Protein AF-A0A820DBJ6-F1 (afdb_monomer_lite)

Organism: NCBI:txid392033

Structure (mmCIF, N/CA/C/O backbone):
data_AF-A0A820DBJ6-F1
#
_entry.id   AF-A0A820DBJ6-F1
#
loop_
_atom_site.group_PDB
_atom_site.id
_atom_site.type_symbol
_atom_site.label_atom_id
_atom_site.label_alt_id
_atom_site.label_comp_id
_atom_site.label_asym_id
_atom_site.label_entity_id
_atom_site.label_seq_id
_atom_site.pdbx_PDB_ins_code
_atom_site.Cartn_x
_atom_site.Cartn_y
_atom_site.Cartn_z
_atom_site.occupancy
_atom_site.B_iso_or_equiv
_atom_site.auth_seq_id
_atom_site.auth_comp_id
_atom_site.auth_asym_id
_atom_site.auth_atom_id
_atom_site.pdbx_PDB_model_num
ATOM 1 N N . VAL A 1 1 ? 4.430 -16.060 -4.813 1.00 56.62 1 VAL A N 1
ATOM 2 C CA . VAL A 1 1 ? 3.153 -16.214 -5.575 1.00 56.62 1 VAL A CA 1
ATOM 3 C C . VAL A 1 1 ? 2.345 -17.470 -5.233 1.00 56.62 1 VAL A C 1
ATOM 5 O O . VAL A 1 1 ? 1.157 -17.327 -4.972 1.00 56.62 1 VAL A O 1
ATOM 8 N N . CYS A 1 2 ? 2.914 -18.688 -5.221 1.00 59.22 2 CYS A N 1
ATOM 9 C CA . CYS A 1 2 ? 2.150 -19.901 -4.851 1.00 59.22 2 CYS A CA 1
ATOM 10 C C . CYS A 1 2 ? 1.517 -19.793 -3.459 1.00 59.22 2 CYS A C 1
ATOM 12 O O . CYS A 1 2 ? 0.336 -20.074 -3.304 1.00 59.22 2 CYS A O 1
ATOM 14 N N . PHE A 1 3 ? 2.278 -19.278 -2.495 1.00 64.75 3 PHE A N 1
ATOM 15 C CA . PHE A 1 3 ? 1.807 -18.973 -1.147 1.00 64.75 3 PHE A CA 1
ATOM 16 C C . PHE A 1 3 ? 0.555 -18.072 -1.137 1.00 64.75 3 PHE A C 1
ATOM 18 O O . PHE A 1 3 ? -0.466 -18.437 -0.577 1.00 64.75 3 PHE A O 1
ATOM 25 N N . VAL A 1 4 ? 0.576 -16.961 -1.882 1.00 64.88 4 VAL A N 1
ATOM 26 C CA . VAL A 1 4 ? -0.560 -16.022 -2.019 1.00 64.88 4 VAL A CA 1
ATOM 27 C C . VAL A 1 4 ? -1.827 -16.710 -2.529 1.00 64.88 4 VAL A C 1
ATOM 29 O O . VAL A 1 4 ? -2.932 -16.354 -2.136 1.00 64.88 4 VAL A O 1
ATOM 32 N N . LYS A 1 5 ? -1.691 -17.699 -3.419 1.00 64.50 5 LYS A N 1
ATOM 33 C CA . LYS A 1 5 ? -2.837 -18.478 -3.904 1.00 64.50 5 LYS A CA 1
ATOM 34 C C . LYS A 1 5 ? -3.322 -19.498 -2.878 1.00 64.50 5 LYS A C 1
ATOM 36 O O . LYS A 1 5 ? -4.527 -19.603 -2.690 1.00 64.50 5 LYS A O 1
ATOM 41 N N . LEU A 1 6 ? -2.400 -20.247 -2.274 1.00 64.88 6 LEU A N 1
ATOM 42 C CA . LEU A 1 6 ? -2.711 -21.322 -1.331 1.00 64.88 6 LEU A CA 1
ATOM 43 C C . LEU A 1 6 ? -3.377 -20.791 -0.065 1.00 64.88 6 LEU A C 1
ATOM 45 O O . LEU A 1 6 ? -4.356 -21.364 0.393 1.00 64.88 6 LEU A O 1
ATOM 49 N N . GLU A 1 7 ? -2.895 -19.659 0.433 1.00 64.50 7 GLU A N 1
ATOM 50 C CA . GLU A 1 7 ? -3.383 -19.059 1.670 1.00 64.50 7 GLU A CA 1
ATOM 51 C C . GLU A 1 7 ? -4.589 -18.135 1.452 1.00 64.50 7 GLU A C 1
ATOM 53 O O . GLU A 1 7 ? -4.962 -17.414 2.365 1.00 64.50 7 GLU A O 1
ATOM 58 N N . GLY A 1 8 ? -5.184 -18.098 0.250 1.00 65.88 8 GLY A N 1
ATOM 59 C CA . GLY A 1 8 ? -6.391 -17.303 -0.027 1.00 65.88 8 GLY A CA 1
ATOM 60 C C . GLY A 1 8 ? -6.187 -15.783 -0.044 1.00 65.88 8 GLY A C 1
ATOM 61 O O . GLY A 1 8 ? -7.155 -15.031 0.012 1.00 65.88 8 GLY A O 1
ATOM 62 N N . LEU A 1 9 ? -4.944 -15.312 -0.147 1.00 69.75 9 LEU A N 1
ATOM 63 C CA . LEU A 1 9 ? -4.631 -13.892 -0.034 1.00 69.75 9 LEU A CA 1
ATOM 64 C C . LEU A 1 9 ? -5.124 -13.092 -1.255 1.00 69.75 9 LEU A C 1
ATOM 66 O O . LEU A 1 9 ? -5.036 -13.533 -2.413 1.00 69.75 9 LEU A O 1
ATOM 70 N N . PHE A 1 10 ? -5.603 -11.875 -0.993 1.00 72.38 10 PHE A N 1
ATOM 71 C CA . PHE A 1 10 ? -6.238 -11.022 -2.003 1.00 72.38 10 PHE A CA 1
ATOM 72 C C . PHE A 1 10 ? -5.251 -10.276 -2.931 1.00 72.38 10 PHE A C 1
ATOM 74 O O . PHE A 1 10 ? -5.660 -9.814 -4.002 1.00 72.38 10 PHE A O 1
ATOM 81 N N . GLY A 1 11 ? -3.949 -10.213 -2.609 1.00 77.62 11 GLY A N 1
ATOM 82 C CA . GLY A 1 11 ? -2.990 -9.463 -3.427 1.00 77.62 11 GLY A CA 1
ATOM 83 C C . GLY A 1 11 ? -1.500 -9.766 -3.233 1.00 77.62 11 GLY A C 1
ATOM 84 O O . GLY A 1 11 ? -1.119 -10.616 -2.433 1.00 77.62 11 GLY A O 1
ATOM 85 N N . ILE A 1 12 ? -0.651 -9.070 -4.006 1.00 80.69 12 ILE A N 1
ATOM 86 C CA . ILE A 1 12 ? 0.824 -9.055 -3.863 1.00 80.69 12 ILE A CA 1
ATOM 87 C C . ILE A 1 12 ? 1.324 -7.607 -3.745 1.00 80.69 12 ILE A C 1
ATOM 89 O O . ILE A 1 12 ? 0.868 -6.743 -4.490 1.00 80.69 12 ILE A O 1
ATOM 93 N N . THR A 1 13 ? 2.240 -7.360 -2.803 1.00 81.88 13 THR A N 1
ATOM 94 C CA . THR A 1 13 ? 2.956 -6.090 -2.680 1.00 81.88 13 THR A CA 1
ATOM 95 C C . THR A 1 13 ? 4.371 -6.298 -3.175 1.00 81.88 13 THR A C 1
ATOM 97 O O . THR A 1 13 ? 5.036 -7.245 -2.758 1.00 81.88 13 THR A O 1
ATOM 100 N N . LEU A 1 14 ? 4.816 -5.423 -4.067 1.00 80.81 14 LEU A N 1
ATOM 101 C CA . LEU A 1 14 ? 6.161 -5.425 -4.616 1.00 80.81 14 LEU A CA 1
ATOM 102 C C . LEU A 1 14 ? 6.878 -4.154 -4.203 1.00 80.81 14 LEU A C 1
ATOM 104 O O . LEU A 1 14 ? 6.421 -3.052 -4.503 1.00 80.81 14 LEU A O 1
ATOM 108 N N . SER A 1 15 ? 8.007 -4.329 -3.533 1.00 78.56 15 SER A N 1
ATOM 109 C CA . SER A 1 15 ? 8.946 -3.255 -3.227 1.00 78.56 15 SER A CA 1
ATOM 110 C C . SER A 1 15 ? 10.138 -3.350 -4.172 1.00 78.56 15 SER A C 1
ATOM 112 O O . SER A 1 15 ? 10.394 -4.414 -4.731 1.00 78.56 15 SER A O 1
ATOM 114 N N . TRP A 1 16 ? 10.871 -2.248 -4.328 1.00 75.81 16 TRP A N 1
ATOM 115 C CA . TRP A 1 16 ? 12.054 -2.181 -5.194 1.00 75.81 16 TRP A CA 1
ATOM 116 C C . TRP A 1 16 ? 11.749 -2.525 -6.657 1.00 75.81 16 TRP A C 1
ATOM 118 O O . TRP A 1 16 ? 12.454 -3.282 -7.314 1.00 75.81 16 TRP A O 1
ATOM 128 N N . LEU A 1 17 ? 10.672 -1.959 -7.206 1.00 77.81 17 LEU A N 1
ATOM 129 C CA . LEU A 1 17 ? 10.342 -2.169 -8.619 1.00 77.81 17 LEU A CA 1
ATOM 130 C C . LEU A 1 17 ? 11.456 -1.670 -9.568 1.00 77.81 17 LEU A C 1
ATOM 132 O O . LEU A 1 17 ? 11.523 -2.063 -10.731 1.00 77.81 17 LEU A O 1
ATOM 136 N N . ASP A 1 18 ? 12.347 -0.819 -9.065 1.00 74.75 18 ASP A N 1
ATOM 137 C CA . ASP A 1 18 ? 13.512 -0.303 -9.764 1.00 74.75 18 ASP A CA 1
ATOM 138 C C . ASP A 1 18 ? 14.556 -1.372 -10.134 1.00 74.75 18 ASP A C 1
ATOM 140 O O . ASP A 1 18 ? 15.277 -1.186 -11.116 1.00 74.75 18 ASP A O 1
ATOM 144 N N . ILE A 1 19 ? 14.593 -2.505 -9.420 1.00 80.88 19 ILE A N 1
ATOM 145 C CA . ILE A 1 19 ? 15.527 -3.612 -9.696 1.00 80.88 19 ILE A CA 1
ATOM 146 C C . ILE A 1 19 ? 14.961 -4.693 -10.634 1.00 80.88 19 ILE A C 1
ATOM 148 O O . ILE A 1 19 ? 15.698 -5.590 -11.042 1.00 80.88 19 ILE A O 1
ATOM 152 N N . ASP A 1 20 ? 13.685 -4.610 -11.028 1.00 83.94 20 ASP A N 1
ATOM 153 C CA . ASP A 1 20 ? 13.018 -5.599 -11.894 1.00 83.94 20 ASP A CA 1
ATOM 154 C C . ASP A 1 20 ? 13.302 -5.366 -13.392 1.00 83.94 20 ASP A C 1
ATOM 156 O O . ASP A 1 20 ? 12.386 -5.208 -14.195 1.00 83.94 20 ASP A O 1
ATOM 160 N N . ASP A 1 21 ? 14.583 -5.267 -13.764 1.00 84.94 21 ASP A N 1
ATOM 161 C CA . ASP A 1 21 ? 15.084 -5.122 -15.145 1.00 84.94 21 ASP A CA 1
ATOM 162 C C . ASP A 1 21 ? 14.159 -4.315 -16.082 1.00 84.94 21 ASP A C 1
ATOM 164 O O . ASP A 1 21 ? 13.620 -4.803 -17.078 1.00 84.94 21 ASP A O 1
ATOM 168 N N . ILE A 1 22 ? 13.943 -3.047 -15.744 1.00 85.31 22 ILE A N 1
ATOM 169 C CA . ILE A 1 22 ? 12.968 -2.179 -16.424 1.00 85.31 22 ILE A CA 1
ATOM 170 C C . ILE A 1 22 ? 13.240 -2.063 -17.925 1.00 85.31 22 ILE A C 1
ATOM 172 O O . ILE A 1 22 ? 12.314 -1.984 -18.734 1.00 85.31 22 ILE A O 1
ATOM 176 N N . TYR A 1 23 ? 14.513 -2.045 -18.313 1.00 85.44 23 TYR A N 1
ATOM 177 C CA . TYR A 1 23 ? 14.918 -1.856 -19.705 1.00 85.44 23 TYR A CA 1
ATOM 178 C C . TYR A 1 23 ? 15.092 -3.177 -20.462 1.00 85.44 23 TYR A C 1
ATOM 180 O O . TYR A 1 23 ? 15.412 -3.147 -21.649 1.00 85.44 23 TYR A O 1
ATOM 188 N N . GLY A 1 24 ? 14.879 -4.326 -19.811 1.00 86.50 24 GLY A N 1
ATOM 189 C CA . GLY A 1 24 ? 15.028 -5.639 -20.436 1.00 86.50 24 GLY A CA 1
ATOM 190 C C . GLY A 1 24 ? 16.476 -5.990 -20.796 1.00 86.50 24 GLY A C 1
ATOM 191 O O . GLY A 1 24 ? 16.703 -6.734 -21.753 1.00 86.50 24 GLY A O 1
ATOM 192 N N . LEU A 1 25 ? 17.458 -5.451 -20.068 1.00 87.25 25 LEU A N 1
ATOM 193 C CA . LEU A 1 25 ? 18.888 -5.652 -20.325 1.00 87.25 25 LEU A CA 1
ATOM 194 C C . LEU A 1 25 ? 19.332 -7.085 -20.027 1.00 87.25 25 LEU A C 1
ATOM 196 O O . LEU A 1 25 ? 20.309 -7.557 -20.604 1.00 87.25 25 LEU A O 1
ATOM 200 N N . CYS A 1 26 ? 18.608 -7.803 -19.168 1.00 87.00 26 CYS A N 1
ATOM 201 C CA . CYS A 1 26 ? 18.912 -9.182 -18.800 1.00 87.00 26 CYS A CA 1
ATOM 202 C C . CYS A 1 26 ? 18.340 -10.214 -19.793 1.00 87.00 26 CYS A C 1
ATOM 204 O O . CYS A 1 26 ? 18.420 -11.418 -19.546 1.00 87.00 26 CYS A O 1
ATOM 206 N N . GLY A 1 27 ? 17.746 -9.780 -20.915 1.00 88.56 27 GLY A N 1
ATOM 207 C CA . GLY A 1 27 ? 17.272 -10.672 -21.983 1.00 88.56 27 GLY A CA 1
ATOM 208 C C . GLY A 1 27 ? 15.974 -11.427 -21.668 1.00 88.56 27 GLY A C 1
ATOM 209 O O . GLY A 1 27 ? 15.620 -12.368 -22.380 1.00 88.56 27 GLY A O 1
ATOM 210 N N . LYS A 1 28 ? 15.251 -11.031 -20.611 1.00 88.44 28 LYS A N 1
ATOM 211 C CA . LYS A 1 28 ? 13.927 -11.574 -20.240 1.00 88.44 28 LYS A CA 1
ATOM 212 C C . LYS A 1 28 ? 12.766 -10.618 -20.543 1.00 88.44 28 LYS A C 1
ATOM 214 O O . LYS A 1 28 ? 11.623 -10.927 -20.216 1.00 88.44 28 LYS A O 1
ATOM 219 N N . GLY A 1 29 ? 13.055 -9.504 -21.219 1.00 87.50 29 GLY A N 1
ATOM 220 C CA . GLY A 1 29 ? 12.116 -8.403 -21.431 1.00 87.50 29 GLY A CA 1
ATOM 221 C C . GLY A 1 29 ? 11.969 -7.526 -20.185 1.00 87.50 29 GLY A C 1
ATOM 222 O O . GLY A 1 29 ? 12.474 -7.867 -19.123 1.00 87.50 29 GLY A O 1
ATOM 223 N N . SER A 1 30 ? 11.290 -6.389 -20.324 1.00 87.88 30 SER A N 1
ATOM 224 C CA . SER A 1 30 ? 11.069 -5.450 -19.217 1.00 87.88 30 SER A CA 1
ATOM 225 C C . SER A 1 30 ? 10.156 -6.026 -18.138 1.00 87.88 30 SER A C 1
ATOM 227 O O . SER A 1 30 ? 9.076 -6.517 -18.485 1.00 87.88 30 SER A O 1
ATOM 229 N N . TYR A 1 31 ? 10.509 -5.840 -16.862 1.00 87.00 31 TYR A N 1
ATOM 230 C CA . TYR A 1 31 ? 9.701 -6.236 -15.699 1.00 87.00 31 TYR A CA 1
ATOM 231 C C . TYR A 1 31 ? 9.441 -7.749 -15.566 1.00 87.00 31 TYR A C 1
ATOM 233 O O . TYR A 1 31 ? 8.282 -8.171 -15.470 1.00 87.00 31 TYR A O 1
ATOM 241 N N . PRO A 1 32 ? 10.465 -8.619 -15.642 1.00 87.94 32 PRO A N 1
ATOM 242 C CA . PRO A 1 32 ? 10.262 -10.066 -15.636 1.00 87.94 32 PRO A CA 1
ATOM 243 C C . PRO A 1 32 ? 9.552 -10.586 -14.373 1.00 87.94 32 PRO A C 1
ATOM 245 O O . PRO A 1 32 ? 8.699 -11.475 -14.490 1.00 87.94 32 PRO A O 1
ATOM 248 N N . ILE A 1 33 ? 9.840 -10.041 -13.186 1.00 86.62 33 ILE A N 1
ATOM 249 C CA . ILE A 1 33 ? 9.200 -10.446 -11.925 1.00 86.62 33 ILE A CA 1
ATOM 250 C C . ILE A 1 33 ? 7.740 -9.994 -11.918 1.00 86.62 33 ILE A C 1
ATOM 252 O O . ILE A 1 33 ? 6.841 -10.817 -11.715 1.00 86.62 33 ILE A O 1
ATOM 256 N N . LEU A 1 34 ? 7.476 -8.719 -12.208 1.00 85.88 34 LEU A N 1
ATOM 257 C CA . LEU A 1 34 ? 6.122 -8.171 -12.197 1.00 85.88 34 LEU A CA 1
ATOM 258 C C . LEU A 1 34 ? 5.232 -8.814 -13.276 1.00 85.88 34 LEU A C 1
ATOM 260 O O . LEU A 1 34 ? 4.085 -9.156 -12.988 1.00 85.88 34 LEU A O 1
ATOM 264 N N . ASN A 1 35 ? 5.757 -9.085 -14.478 1.00 86.44 35 ASN A N 1
ATOM 265 C CA . ASN A 1 35 ? 5.031 -9.840 -15.509 1.00 86.44 35 ASN A CA 1
ATOM 266 C C . ASN A 1 35 ? 4.702 -11.260 -15.035 1.00 86.44 35 ASN A C 1
ATOM 268 O O . ASN A 1 35 ? 3.593 -11.747 -15.250 1.00 86.44 35 ASN A O 1
ATOM 272 N N . THR A 1 36 ? 5.654 -11.936 -14.385 1.00 87.00 36 THR A N 1
ATOM 273 C CA . THR A 1 36 ? 5.429 -13.280 -13.836 1.00 87.00 36 THR A CA 1
ATOM 274 C C . THR A 1 36 ? 4.310 -13.255 -12.800 1.00 87.00 36 THR A C 1
ATOM 276 O O . THR A 1 36 ? 3.426 -14.111 -12.821 1.00 87.00 36 THR A O 1
ATOM 279 N N . ILE A 1 37 ? 4.308 -12.250 -11.925 1.00 83.88 37 ILE A N 1
ATOM 280 C CA . ILE A 1 37 ? 3.282 -12.068 -10.900 1.00 83.88 37 ILE A CA 1
ATOM 281 C C . ILE A 1 37 ? 1.921 -11.770 -11.521 1.00 83.88 37 ILE A C 1
ATOM 283 O O . ILE A 1 37 ? 0.972 -12.485 -11.203 1.00 83.88 37 ILE A O 1
ATOM 287 N N . SER A 1 38 ? 1.827 -10.788 -12.422 1.00 83.50 38 SER A N 1
ATOM 288 C CA . SER A 1 38 ? 0.578 -10.448 -13.114 1.00 83.50 38 SER A CA 1
ATOM 289 C C . SER A 1 38 ? 0.008 -11.676 -13.811 1.00 83.50 38 SER A C 1
ATOM 291 O O . SER A 1 38 ? -1.105 -12.085 -13.504 1.00 83.50 38 SER A O 1
ATOM 293 N N . ASN A 1 39 ? 0.814 -12.371 -14.621 1.00 81.94 39 ASN A N 1
ATOM 294 C CA . ASN A 1 39 ? 0.384 -13.585 -15.312 1.00 81.94 39 ASN A CA 1
ATOM 295 C C . ASN A 1 39 ? -0.132 -14.647 -14.336 1.00 81.94 39 ASN A C 1
ATOM 297 O O . ASN A 1 39 ? -1.204 -15.217 -14.535 1.00 81.94 39 ASN A O 1
ATOM 301 N N . LEU A 1 40 ? 0.606 -14.920 -13.259 1.00 79.06 40 LEU A N 1
ATOM 302 C CA . LEU A 1 40 ? 0.194 -15.923 -12.284 1.00 79.06 40 LEU A CA 1
ATOM 303 C C . LEU A 1 40 ? -1.084 -15.520 -11.543 1.00 79.06 40 LEU A C 1
ATOM 305 O O . LEU A 1 40 ? -1.890 -16.402 -11.249 1.00 79.06 40 LEU A O 1
ATOM 309 N N . LEU A 1 41 ? -1.287 -14.243 -11.224 1.00 76.56 41 LEU A N 1
ATOM 310 C CA . LEU A 1 41 ? -2.494 -13.772 -10.543 1.00 76.56 41 LEU A CA 1
ATOM 311 C C . LEU A 1 41 ? -3.704 -13.683 -11.490 1.00 76.56 41 LEU A C 1
ATOM 313 O O . LEU A 1 41 ? -4.813 -13.989 -11.056 1.00 76.56 41 LEU A O 1
ATOM 317 N N . ASP A 1 42 ? -3.485 -13.378 -12.770 1.00 73.56 42 ASP A N 1
ATOM 318 C CA . ASP A 1 42 ? -4.515 -13.282 -13.815 1.00 73.56 42 ASP A CA 1
ATOM 319 C C . ASP A 1 42 ? -4.971 -14.651 -14.360 1.00 73.56 42 ASP A C 1
ATOM 321 O O . ASP A 1 42 ? -6.019 -14.751 -15.008 1.00 73.56 42 ASP A O 1
ATOM 325 N N . PHE A 1 43 ? -4.231 -15.728 -14.063 1.00 53.22 43 PHE A N 1
ATOM 326 C CA . PHE A 1 43 ? -4.390 -17.074 -14.643 1.00 53.22 43 PHE A CA 1
ATOM 327 C C . PHE A 1 43 ? -5.750 -17.771 -14.396 1.00 53.22 43 PHE A C 1
ATOM 329 O O . PHE A 1 43 ? -5.970 -18.860 -14.924 1.00 53.22 43 PHE A O 1
ATOM 336 N N . ASN A 1 44 ? -6.675 -17.157 -13.647 1.00 47.12 44 ASN A N 1
ATOM 337 C CA . ASN A 1 44 ? -8.038 -17.664 -13.435 1.00 47.12 44 ASN A CA 1
ATOM 338 C C . ASN A 1 44 ? -9.123 -16.947 -14.262 1.00 47.12 44 ASN A C 1
ATOM 340 O O . ASN A 1 44 ? -10.284 -17.327 -14.165 1.00 47.12 44 ASN A O 1
ATOM 344 N N . SER A 1 45 ? -8.784 -15.962 -15.103 1.00 45.06 45 SER A N 1
ATOM 345 C CA . SER A 1 45 ? -9.784 -15.286 -15.951 1.00 45.06 45 SER A CA 1
ATOM 346 C C . SER A 1 45 ? -10.021 -15.950 -17.316 1.00 45.06 45 SER A C 1
ATOM 348 O O . SER A 1 45 ? -11.064 -15.717 -17.911 1.00 45.06 45 SER A O 1
ATOM 350 N N . ASN A 1 46 ? -9.113 -16.815 -17.800 1.00 41.44 46 ASN A N 1
ATOM 351 C CA . ASN A 1 46 ? -9.168 -17.353 -19.175 1.00 41.44 46 ASN A CA 1
ATOM 352 C C . ASN A 1 46 ? -8.898 -18.868 -19.313 1.00 41.44 46 ASN A C 1
ATOM 354 O O . ASN A 1 46 ? -8.539 -19.340 -20.390 1.00 41.44 46 ASN A O 1
ATOM 358 N N . LYS A 1 47 ? -9.087 -19.669 -18.256 1.00 41.16 47 LYS A N 1
ATOM 359 C CA . LYS A 1 47 ? -9.034 -21.146 -18.345 1.00 41.16 47 LYS A CA 1
ATOM 360 C C . LYS A 1 47 ? -10.341 -21.827 -17.924 1.00 41.16 47 LYS A C 1
ATOM 362 O O . LYS A 1 47 ? -10.334 -22.821 -17.212 1.00 41.16 47 LYS A O 1
ATOM 367 N N . GLN A 1 48 ? -11.462 -21.316 -18.431 1.00 41.25 48 GLN A N 1
ATOM 368 C CA . GLN A 1 48 ? -12.687 -22.091 -18.669 1.00 41.25 48 GLN A CA 1
ATOM 369 C C . GLN A 1 48 ? -13.339 -21.630 -19.982 1.00 41.25 48 GLN A C 1
ATOM 371 O O . GLN A 1 48 ? -14.402 -21.027 -20.008 1.00 41.25 48 GLN A O 1
ATOM 376 N N . SER A 1 49 ? -12.680 -21.910 -21.102 1.00 42.59 49 SER A N 1
ATOM 377 C CA . SER A 1 49 ? -13.319 -21.921 -22.424 1.00 42.59 49 SER A CA 1
ATOM 378 C C . SER A 1 49 ? -12.710 -23.024 -23.290 1.00 42.59 49 SER A C 1
ATOM 380 O O . SER A 1 49 ? -12.238 -22.825 -24.401 1.00 42.59 49 SER A O 1
ATOM 382 N N . SER A 1 50 ? -12.705 -24.235 -22.744 1.00 41.44 50 SER A N 1
ATOM 383 C CA . SER A 1 50 ? -12.827 -25.455 -23.541 1.00 41.44 50 SER A CA 1
ATOM 384 C C . SER A 1 50 ? -13.730 -26.414 -22.767 1.00 41.44 50 SER A C 1
ATOM 386 O O . SER A 1 50 ? -13.323 -27.046 -21.799 1.00 41.44 50 SER A O 1
ATOM 388 N N . GLU A 1 51 ? -15.001 -26.396 -23.173 1.00 47.78 51 GLU A N 1
ATOM 389 C CA . GLU A 1 51 ? -16.007 -27.453 -23.015 1.00 47.78 51 GLU A CA 1
ATOM 390 C C . GLU A 1 51 ? -16.302 -27.984 -21.602 1.00 47.78 51 GLU A C 1
ATOM 392 O O . GLU A 1 51 ? -15.935 -29.10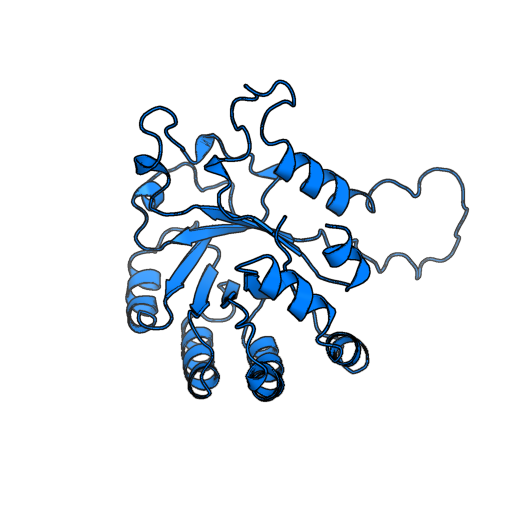4 -21.260 1.00 47.78 51 GLU A O 1
ATOM 397 N N . LYS A 1 52 ? -17.128 -27.257 -20.831 1.00 40.09 52 LYS A N 1
ATOM 398 C CA . LYS A 1 52 ? -18.173 -27.888 -19.999 1.00 40.09 52 LYS A CA 1
ATOM 399 C C . LYS A 1 52 ? -19.448 -27.043 -20.013 1.00 40.09 52 LYS A C 1
ATOM 401 O O . LYS A 1 52 ? -19.463 -25.923 -19.517 1.00 40.09 52 LYS A O 1
ATOM 406 N N . ASN A 1 53 ? -20.515 -27.606 -20.580 1.00 46.56 53 ASN A N 1
ATOM 407 C CA . ASN A 1 53 ? -21.881 -27.093 -20.477 1.00 46.56 53 ASN A CA 1
ATOM 408 C C . ASN A 1 53 ? -22.304 -27.034 -19.000 1.00 46.56 53 ASN A C 1
ATOM 410 O O . ASN A 1 53 ? -22.551 -28.078 -18.399 1.00 46.56 53 ASN A O 1
ATOM 414 N N . PHE A 1 54 ? -22.437 -25.834 -18.435 1.00 40.03 54 PHE A N 1
ATOM 415 C CA . PHE A 1 54 ? -23.105 -25.618 -17.151 1.00 40.03 54 PHE A CA 1
ATOM 416 C C . PHE A 1 54 ? -24.332 -24.725 -17.357 1.00 40.03 54 PHE A C 1
ATOM 418 O O . PHE A 1 54 ? -24.237 -23.510 -17.486 1.00 40.03 54 PHE A O 1
ATOM 425 N N . ASN A 1 55 ? -25.507 -25.358 -17.379 1.00 44.56 55 ASN A N 1
ATOM 426 C CA . ASN A 1 55 ? -26.822 -24.716 -17.469 1.00 44.56 55 ASN A CA 1
ATOM 427 C C . ASN A 1 55 ? -27.346 -24.238 -16.097 1.00 44.56 55 ASN A C 1
ATOM 429 O O . ASN A 1 55 ? -28.534 -24.377 -15.824 1.00 44.56 55 ASN A O 1
ATOM 433 N N . ASN A 1 56 ? -26.503 -23.685 -15.219 1.00 44.25 56 ASN A N 1
ATOM 434 C CA . ASN A 1 56 ? -26.965 -23.148 -13.933 1.00 44.25 56 ASN A CA 1
ATOM 435 C C . ASN A 1 56 ? -26.570 -21.677 -13.752 1.00 44.25 56 ASN A C 1
ATOM 437 O O . ASN A 1 56 ? -25.414 -21.324 -13.555 1.00 44.25 56 ASN A O 1
ATOM 441 N N . ILE A 1 57 ? -27.591 -20.816 -13.768 1.00 49.94 57 ILE A N 1
ATOM 442 C CA . ILE A 1 57 ? -27.525 -19.344 -13.687 1.00 49.94 57 ILE A CA 1
ATOM 443 C C . ILE A 1 57 ? -27.054 -18.835 -12.303 1.00 49.94 57 ILE A C 1
ATOM 445 O O . ILE A 1 57 ? -26.792 -17.646 -12.129 1.00 49.94 57 ILE A O 1
ATOM 449 N N . ASN A 1 58 ? -26.855 -19.722 -11.323 1.00 44.78 58 ASN A N 1
ATOM 450 C CA . ASN A 1 58 ? -26.388 -19.353 -9.983 1.00 44.78 58 ASN A CA 1
ATOM 451 C C . ASN A 1 58 ? -24.853 -19.317 -9.827 1.00 44.78 58 ASN A C 1
ATOM 453 O O . ASN A 1 58 ? -24.383 -18.744 -8.846 1.00 44.78 58 ASN A O 1
ATOM 457 N N . ASP A 1 59 ? -24.078 -19.815 -10.800 1.00 43.59 59 ASP A N 1
ATOM 458 C CA . ASP A 1 59 ? -22.601 -19.828 -10.743 1.00 43.59 59 ASP A CA 1
ATOM 459 C C . ASP A 1 59 ? -21.945 -18.528 -11.261 1.00 43.59 59 ASP A C 1
ATOM 461 O O . ASP A 1 59 ? -20.732 -18.352 -11.196 1.00 43.59 59 ASP A O 1
ATOM 465 N N . LEU A 1 60 ? -22.736 -17.548 -11.714 1.00 42.72 60 LEU A N 1
ATOM 466 C CA . LEU A 1 60 ? -22.251 -16.251 -12.220 1.00 42.72 60 LEU A CA 1
ATOM 467 C C . LEU A 1 60 ? -22.058 -15.175 -11.130 1.00 42.72 60 LEU A C 1
ATOM 469 O O . LEU A 1 60 ? -21.881 -13.994 -11.441 1.00 42.72 60 LEU A O 1
ATOM 473 N N . LYS A 1 61 ? -22.083 -15.554 -9.843 1.00 36.72 61 LYS A N 1
ATOM 474 C CA . LYS A 1 61 ? -21.796 -14.647 -8.714 1.00 36.72 61 LYS A CA 1
ATOM 475 C C . LYS A 1 61 ? -20.357 -14.691 -8.202 1.00 36.72 61 LYS A C 1
ATOM 477 O O . LYS A 1 61 ? -20.021 -13.869 -7.354 1.00 36.72 61 LYS A O 1
ATOM 482 N N . GLU A 1 62 ? -19.479 -15.514 -8.766 1.00 42.12 62 GLU A N 1
ATOM 483 C CA . GLU A 1 62 ? -18.040 -15.251 -8.684 1.00 42.12 62 GLU A CA 1
ATOM 484 C C . GLU A 1 62 ? -17.664 -14.267 -9.793 1.00 42.12 62 GLU A C 1
ATOM 486 O O . GLU A 1 62 ? -17.079 -14.606 -10.820 1.00 42.12 62 GLU A O 1
ATOM 491 N N . LYS A 1 63 ? -17.995 -12.986 -9.582 1.00 40.66 63 LYS A N 1
ATOM 492 C CA . LYS A 1 63 ? -17.207 -11.920 -10.204 1.00 40.66 63 LYS A CA 1
ATOM 493 C C . LYS A 1 63 ? -15.780 -12.176 -9.749 1.00 40.66 63 LYS A C 1
ATOM 495 O O . LYS A 1 63 ? -15.469 -11.872 -8.604 1.00 40.66 63 LYS A O 1
ATOM 500 N N . SER A 1 64 ? -14.968 -12.758 -10.632 1.00 46.03 64 SER A N 1
ATOM 501 C CA . SER A 1 64 ? -13.515 -12.865 -10.529 1.00 46.03 64 SER A CA 1
ATOM 502 C C . SER A 1 64 ? -12.997 -11.546 -9.956 1.00 46.03 64 SER A C 1
ATOM 504 O O . SER A 1 64 ? -12.863 -10.549 -10.675 1.00 46.03 64 SER A O 1
ATOM 506 N N . SER A 1 65 ? -12.806 -11.497 -8.639 1.00 57.50 65 SER A N 1
ATOM 507 C CA . SER A 1 65 ? -12.322 -10.307 -7.966 1.00 57.50 65 SER A CA 1
ATOM 508 C C . SER A 1 65 ? -10.883 -10.182 -8.420 1.00 57.50 65 SER A C 1
ATOM 510 O O . SER A 1 65 ? -10.039 -10.980 -8.008 1.00 57.50 65 SER A O 1
ATOM 512 N N . LYS A 1 66 ? -10.628 -9.260 -9.355 1.00 67.19 66 LYS A N 1
ATOM 513 C CA . LYS A 1 66 ? -9.285 -9.016 -9.877 1.00 67.19 66 LYS A CA 1
ATOM 514 C C . LYS A 1 66 ? -8.360 -8.866 -8.671 1.00 67.19 66 LYS A C 1
ATOM 516 O O . LYS A 1 66 ? -8.600 -7.996 -7.829 1.00 67.19 66 LYS A O 1
ATOM 521 N N . LYS A 1 67 ? -7.386 -9.770 -8.544 1.00 75.06 67 LYS A N 1
ATOM 522 C CA . LYS A 1 67 ? -6.420 -9.730 -7.444 1.00 75.06 67 LYS A CA 1
ATOM 523 C C . LYS A 1 67 ? -5.682 -8.400 -7.508 1.00 75.06 67 LYS A C 1
ATOM 525 O O . LYS A 1 67 ? -5.413 -7.908 -8.603 1.00 75.06 67 LYS A O 1
ATOM 530 N N . GLN A 1 68 ? -5.409 -7.807 -6.352 1.00 82.81 68 GLN A N 1
ATOM 531 C CA . GLN A 1 68 ? -4.808 -6.478 -6.303 1.00 82.81 68 GLN A CA 1
ATOM 532 C C . GLN A 1 68 ? -3.287 -6.574 -6.192 1.00 82.81 68 GLN A C 1
ATOM 534 O O . GLN A 1 68 ? -2.751 -7.322 -5.376 1.00 82.81 68 GLN A O 1
ATOM 539 N N . ILE A 1 69 ? -2.590 -5.792 -7.004 1.00 83.25 69 ILE A N 1
ATOM 540 C CA . ILE A 1 69 ? -1.138 -5.662 -6.994 1.00 83.25 69 ILE A CA 1
ATOM 541 C C . ILE A 1 69 ? -0.803 -4.255 -6.505 1.00 83.25 69 ILE A C 1
ATOM 543 O O . ILE A 1 69 ? -1.197 -3.262 -7.124 1.00 83.25 69 ILE A O 1
ATOM 547 N N . PHE A 1 70 ? -0.105 -4.184 -5.376 1.00 88.50 70 PHE A N 1
ATOM 548 C CA . PHE A 1 70 ? 0.377 -2.949 -4.773 1.00 88.50 70 PHE A CA 1
ATOM 549 C C . PHE A 1 70 ? 1.860 -2.813 -5.101 1.00 88.50 70 PHE A C 1
ATOM 551 O O . PHE A 1 70 ? 2.671 -3.653 -4.729 1.00 88.50 70 PHE A O 1
ATOM 558 N N . CYS A 1 71 ? 2.232 -1.759 -5.805 1.00 88.69 71 CYS A N 1
ATOM 559 C CA . CYS A 1 71 ? 3.623 -1.493 -6.144 1.00 88.69 71 CYS A CA 1
ATOM 560 C C . CYS A 1 71 ? 4.115 -0.344 -5.270 1.00 88.69 71 CYS A C 1
ATOM 562 O O . CYS A 1 71 ? 3.482 0.707 -5.228 1.00 88.69 71 CYS A O 1
ATOM 564 N N . SER A 1 72 ? 5.216 -0.540 -4.554 1.00 87.12 72 SER A N 1
ATOM 565 C CA . SER A 1 72 ? 5.849 0.491 -3.741 1.00 87.12 72 SER A CA 1
ATOM 566 C C . SER A 1 72 ? 7.072 1.054 -4.445 1.00 87.12 72 SER A C 1
ATOM 568 O O . SER A 1 72 ? 7.905 0.314 -4.971 1.00 87.12 72 SER A O 1
ATOM 570 N N . ILE A 1 73 ? 7.177 2.381 -4.435 1.00 80.12 73 ILE A N 1
ATOM 571 C CA . ILE A 1 73 ? 8.341 3.105 -4.936 1.00 80.12 73 ILE A CA 1
ATOM 572 C C . ILE A 1 73 ? 8.981 3.826 -3.761 1.00 80.12 73 ILE A C 1
ATOM 574 O O . ILE A 1 73 ? 8.351 4.661 -3.108 1.00 80.12 73 ILE A O 1
ATOM 578 N N . SER A 1 74 ? 10.256 3.534 -3.524 1.00 71.69 74 SER A N 1
ATOM 579 C CA . SER A 1 74 ? 11.035 4.254 -2.525 1.00 71.69 74 SER A CA 1
ATOM 580 C C . SER A 1 74 ? 11.329 5.684 -2.992 1.00 71.69 74 SER A C 1
ATOM 582 O O . SER A 1 74 ? 11.643 5.932 -4.161 1.00 71.69 74 SER A O 1
ATOM 584 N N . SER A 1 75 ? 11.271 6.631 -2.058 1.00 66.25 75 SER A N 1
ATOM 585 C CA . SER A 1 75 ? 11.698 8.024 -2.245 1.00 66.25 75 SER A CA 1
ATOM 586 C C . SER A 1 75 ? 13.174 8.153 -2.638 1.00 66.25 75 SER A C 1
ATOM 588 O O . SER A 1 75 ? 13.555 9.142 -3.255 1.00 66.25 75 SER A O 1
ATOM 590 N N . ASN A 1 76 ? 13.982 7.116 -2.397 1.00 65.00 76 ASN A N 1
ATOM 591 C CA . ASN A 1 76 ? 15.407 7.087 -2.736 1.00 65.00 76 ASN A CA 1
ATOM 592 C C . ASN A 1 76 ? 15.717 6.446 -4.105 1.00 65.00 76 ASN A C 1
ATOM 594 O O . ASN A 1 76 ? 16.881 6.256 -4.451 1.00 65.00 76 ASN A O 1
ATOM 598 N N . THR A 1 77 ? 14.706 6.098 -4.907 1.00 62.56 77 THR A N 1
ATOM 599 C CA . THR A 1 77 ? 14.928 5.444 -6.215 1.00 62.56 77 THR A CA 1
ATOM 600 C C . THR A 1 77 ? 15.623 6.342 -7.247 1.00 62.56 77 THR A C 1
ATOM 602 O O . THR A 1 77 ? 16.248 5.830 -8.173 1.00 62.56 77 THR A O 1
ATOM 605 N N . GLU A 1 78 ? 15.605 7.673 -7.086 1.00 58.31 78 GLU A N 1
ATOM 606 C CA . GLU A 1 78 ? 16.394 8.567 -7.950 1.00 58.31 78 GLU A CA 1
ATOM 607 C C . GLU A 1 78 ? 17.904 8.530 -7.642 1.00 58.31 78 GLU A C 1
ATOM 609 O O . GLU A 1 78 ? 18.705 8.890 -8.505 1.00 58.31 78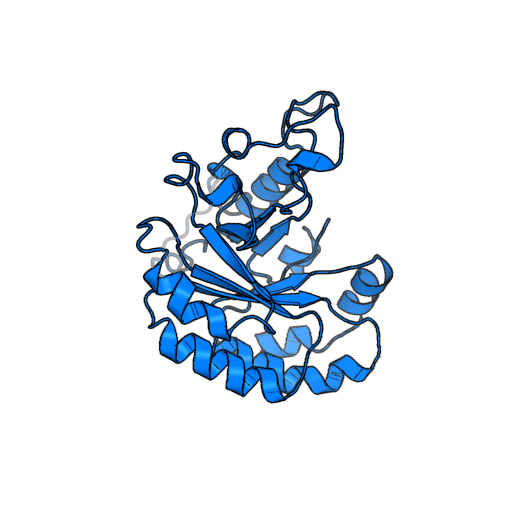 GLU A O 1
ATOM 614 N N . THR A 1 79 ? 18.316 8.096 -6.443 1.00 51.53 79 THR A N 1
ATOM 615 C CA . THR A 1 79 ? 19.688 8.294 -5.945 1.00 51.53 79 THR A CA 1
ATOM 616 C C . THR A 1 79 ? 20.541 7.029 -5.886 1.00 51.53 79 THR A C 1
ATOM 618 O O . THR A 1 79 ? 21.765 7.145 -5.866 1.00 51.53 79 THR A O 1
ATOM 621 N N . TYR A 1 80 ? 19.953 5.829 -5.899 1.00 53.69 80 TYR A N 1
ATOM 622 C CA . TYR A 1 80 ? 20.695 4.628 -5.493 1.00 53.69 80 TYR A CA 1
ATOM 623 C C . TYR A 1 80 ? 21.682 4.044 -6.512 1.00 53.69 80 TYR A C 1
ATOM 625 O O . TYR A 1 80 ? 22.571 3.304 -6.098 1.00 53.69 80 TYR A O 1
ATOM 633 N N . TYR A 1 81 ? 21.600 4.374 -7.808 1.00 53.31 81 TYR A N 1
ATOM 634 C CA . TYR A 1 81 ? 22.410 3.648 -8.801 1.00 53.31 81 TYR A CA 1
ATOM 635 C C . TYR A 1 81 ? 23.247 4.470 -9.774 1.00 53.31 81 TYR A C 1
ATOM 637 O O . TYR A 1 81 ? 23.978 3.858 -10.546 1.00 53.31 81 TYR A O 1
ATOM 645 N N . GLY A 1 82 ? 23.184 5.808 -9.779 1.00 53.91 82 GLY A N 1
ATOM 646 C CA . GLY A 1 82 ? 24.027 6.683 -10.626 1.00 53.91 82 GLY A CA 1
ATOM 647 C C . GLY A 1 82 ? 23.935 6.479 -12.156 1.00 53.91 82 GLY A C 1
ATOM 648 O O . GLY A 1 82 ? 24.379 7.328 -12.919 1.00 53.91 82 GLY A O 1
ATOM 649 N N . LEU A 1 83 ? 23.332 5.379 -12.609 1.00 57.41 83 LEU A N 1
ATOM 650 C CA . LEU A 1 83 ? 23.245 4.888 -13.982 1.00 57.41 83 LEU A CA 1
ATOM 651 C C . LEU A 1 83 ? 21.793 4.599 -14.381 1.00 57.41 83 LEU A C 1
ATOM 653 O O . LEU A 1 83 ? 21.465 4.595 -15.564 1.00 57.41 83 LEU A O 1
ATOM 657 N N . ILE A 1 84 ? 20.905 4.383 -13.406 1.00 62.56 84 ILE A N 1
ATOM 658 C CA . ILE A 1 84 ? 19.496 4.069 -13.636 1.00 62.56 84 ILE A CA 1
ATOM 659 C C . ILE A 1 84 ? 18.654 5.100 -12.897 1.00 62.56 84 ILE A C 1
ATOM 661 O O . ILE A 1 84 ? 18.448 5.008 -11.693 1.00 62.56 84 ILE A O 1
ATOM 665 N N . ARG A 1 85 ? 18.164 6.100 -13.635 1.00 68.75 85 ARG A N 1
ATOM 666 C CA . ARG A 1 85 ? 17.137 7.004 -13.121 1.00 68.75 85 ARG A CA 1
ATOM 667 C C . ARG A 1 85 ? 15.783 6.318 -13.252 1.00 68.75 85 ARG A C 1
ATOM 669 O O . ARG A 1 85 ? 15.290 6.133 -14.372 1.00 68.75 85 ARG A O 1
ATOM 676 N N . PHE A 1 86 ? 15.200 5.926 -12.126 1.00 71.81 86 PHE A N 1
ATOM 677 C CA . PHE A 1 86 ? 13.827 5.448 -12.091 1.00 71.81 86 PHE A CA 1
ATOM 678 C C . PHE A 1 86 ? 12.875 6.638 -12.198 1.00 71.81 86 PHE A C 1
ATOM 680 O O . PHE A 1 86 ? 12.980 7.601 -11.444 1.00 71.81 86 PHE A O 1
ATOM 687 N N . THR A 1 87 ? 11.968 6.590 -13.164 1.00 75.19 87 THR A N 1
ATOM 688 C CA . THR A 1 87 ? 10.953 7.621 -13.377 1.00 75.19 87 THR A CA 1
ATOM 689 C C . THR A 1 87 ? 9.605 6.938 -13.564 1.00 75.19 87 THR A C 1
ATOM 691 O O . THR A 1 87 ? 9.525 5.820 -14.073 1.00 75.19 87 THR A O 1
ATOM 694 N N . LEU A 1 88 ? 8.537 7.579 -13.094 1.00 74.75 88 LEU A N 1
ATOM 695 C CA . LEU A 1 88 ? 7.206 6.968 -13.009 1.00 74.75 88 LEU A CA 1
ATOM 696 C C . LEU A 1 88 ? 6.601 6.578 -14.353 1.00 74.75 88 LEU A C 1
ATOM 698 O O . LEU A 1 88 ? 5.839 5.621 -14.423 1.00 74.75 88 LEU A O 1
ATOM 702 N N . ASP A 1 89 ? 6.964 7.292 -15.414 1.00 77.06 89 ASP A N 1
ATOM 703 C CA . ASP A 1 89 ? 6.584 6.994 -16.796 1.00 77.06 89 ASP A CA 1
ATOM 704 C C . ASP A 1 89 ? 7.063 5.613 -17.267 1.00 77.06 89 ASP A C 1
ATOM 706 O O . ASP A 1 89 ? 6.537 5.084 -18.243 1.00 77.06 89 ASP A O 1
ATOM 710 N N . LYS A 1 90 ? 8.025 5.001 -16.566 1.00 80.12 90 LYS A N 1
ATOM 711 C CA . LYS A 1 90 ? 8.508 3.653 -16.881 1.00 80.12 90 LYS A CA 1
ATOM 712 C C . LYS A 1 90 ? 7.604 2.561 -16.325 1.00 80.12 90 LYS A C 1
ATOM 714 O O . LYS A 1 90 ? 7.603 1.453 -16.857 1.00 80.12 90 LYS A O 1
ATOM 719 N N . ILE A 1 91 ? 6.809 2.861 -15.298 1.00 79.50 91 ILE A N 1
ATOM 720 C CA . ILE A 1 91 ? 5.932 1.876 -14.669 1.00 79.50 91 ILE A CA 1
ATOM 721 C C . ILE A 1 91 ? 4.772 1.562 -15.603 1.00 79.50 91 ILE A C 1
ATOM 723 O O . ILE A 1 91 ? 3.987 2.433 -15.978 1.00 79.50 91 ILE A O 1
ATOM 727 N N . LYS A 1 92 ? 4.614 0.280 -15.927 1.00 80.69 92 LYS A N 1
ATOM 728 C CA . LYS A 1 92 ? 3.451 -0.201 -16.668 1.00 80.69 92 LYS A CA 1
ATOM 729 C C . LYS A 1 92 ? 2.228 -0.214 -15.755 1.00 80.69 92 LYS A C 1
ATOM 731 O O . LYS A 1 92 ? 2.100 -1.080 -14.893 1.00 80.69 92 LYS A O 1
ATOM 736 N N . VAL A 1 93 ? 1.321 0.732 -15.984 1.00 74.12 93 VAL A N 1
ATOM 737 C CA . VAL A 1 93 ? 0.065 0.896 -15.231 1.00 74.12 93 VAL A CA 1
ATOM 738 C C . VAL A 1 93 ? -0.749 -0.393 -15.179 1.00 74.12 93 VAL A C 1
ATOM 740 O O . VAL A 1 93 ? -1.301 -0.734 -14.138 1.00 74.12 93 VAL A O 1
ATOM 743 N N . ASP A 1 94 ? -0.781 -1.147 -16.276 1.00 79.56 94 ASP A N 1
ATOM 744 C CA . ASP A 1 94 ? -1.596 -2.360 -16.372 1.00 79.56 94 ASP A CA 1
ATOM 745 C C . ASP A 1 94 ? -1.153 -3.471 -15.408 1.00 79.56 94 ASP A C 1
ATOM 747 O O . ASP A 1 94 ? -1.940 -4.369 -15.104 1.00 79.56 94 ASP A O 1
ATOM 751 N N . LEU A 1 95 ? 0.082 -3.389 -14.901 1.00 81.50 95 LEU A N 1
ATOM 752 C CA . LEU A 1 95 ? 0.674 -4.375 -14.004 1.00 81.50 95 LEU A CA 1
ATOM 753 C C . LEU A 1 95 ? 0.530 -4.018 -12.511 1.00 81.50 95 LEU A C 1
ATOM 755 O O . LEU A 1 95 ? 0.707 -4.891 -11.665 1.00 81.50 95 LEU A O 1
ATOM 759 N N . CYS A 1 96 ? 0.198 -2.768 -12.169 1.00 84.88 96 CYS A N 1
ATOM 760 C CA . CYS A 1 96 ? 0.071 -2.294 -10.786 1.00 84.88 96 CYS A CA 1
ATOM 761 C C . CYS A 1 96 ? -1.311 -1.665 -10.564 1.00 84.88 96 CYS A C 1
ATOM 763 O O . CYS A 1 96 ? -1.638 -0.634 -11.147 1.00 84.88 96 CYS A O 1
ATOM 765 N N . ASN A 1 97 ? -2.129 -2.240 -9.677 1.00 85.50 97 ASN A N 1
ATOM 766 C CA . ASN A 1 97 ? -3.450 -1.678 -9.372 1.00 85.50 97 ASN A CA 1
ATOM 767 C C . ASN A 1 97 ? -3.359 -0.438 -8.486 1.00 85.50 97 ASN A C 1
ATOM 769 O O . ASN A 1 97 ? -4.130 0.505 -8.675 1.00 85.50 97 ASN A O 1
ATOM 773 N N . TYR A 1 98 ? -2.436 -0.467 -7.526 1.00 89.69 98 TYR A N 1
ATOM 774 C CA . TYR A 1 98 ? -2.197 0.602 -6.568 1.00 89.69 98 TYR A CA 1
ATOM 775 C C . TYR A 1 98 ? -0.716 0.942 -6.522 1.00 89.69 98 TYR A C 1
ATOM 777 O O . TYR A 1 98 ? 0.133 0.050 -6.544 1.00 89.69 98 TYR A O 1
ATOM 785 N N . LEU A 1 99 ? -0.421 2.234 -6.421 1.00 89.94 99 LEU A N 1
ATOM 786 C CA . LEU A 1 99 ? 0.939 2.733 -6.292 1.00 89.94 99 LEU A CA 1
ATOM 787 C C . LEU A 1 99 ? 1.124 3.354 -4.910 1.00 89.94 99 LEU A C 1
ATOM 789 O O . LEU A 1 99 ? 0.492 4.362 -4.601 1.00 89.94 99 LEU A O 1
ATOM 793 N N . LEU A 1 100 ? 1.967 2.736 -4.086 1.00 91.00 100 LEU A N 1
ATOM 794 C CA . LEU A 1 100 ? 2.355 3.228 -2.769 1.00 91.00 100 LEU A CA 1
ATOM 795 C C . LEU A 1 100 ? 3.536 4.187 -2.935 1.00 91.00 100 LEU A C 1
ATOM 797 O O . LEU A 1 100 ? 4.631 3.762 -3.317 1.00 91.00 100 LEU A O 1
ATOM 801 N N . ILE A 1 101 ? 3.319 5.465 -2.634 1.00 88.12 101 ILE A N 1
ATOM 802 C CA . ILE A 1 101 ? 4.340 6.514 -2.747 1.00 88.12 101 ILE A CA 1
ATOM 803 C C . ILE A 1 101 ? 4.516 7.179 -1.388 1.00 88.12 101 ILE A C 1
ATOM 805 O O . ILE A 1 101 ? 3.543 7.626 -0.794 1.00 88.12 101 ILE A O 1
ATOM 809 N N . ASP A 1 102 ? 5.752 7.269 -0.907 1.00 88.06 102 ASP A N 1
ATOM 810 C CA . ASP A 1 102 ? 6.092 8.046 0.290 1.00 88.06 102 ASP A CA 1
ATOM 811 C C . ASP A 1 102 ? 5.648 9.515 0.139 1.00 88.06 102 ASP A C 1
ATOM 813 O O . ASP A 1 102 ? 5.906 10.146 -0.888 1.00 88.06 102 ASP A O 1
ATOM 817 N N . TYR A 1 103 ? 4.975 10.076 1.145 1.00 85.44 103 TYR A N 1
ATOM 818 C CA . TYR A 1 103 ? 4.465 11.451 1.092 1.00 85.44 103 TYR A CA 1
ATOM 819 C C . TYR A 1 103 ? 5.575 12.506 0.930 1.00 85.44 103 TYR A C 1
ATOM 821 O O . TYR A 1 103 ? 5.311 13.593 0.417 1.00 85.44 103 TYR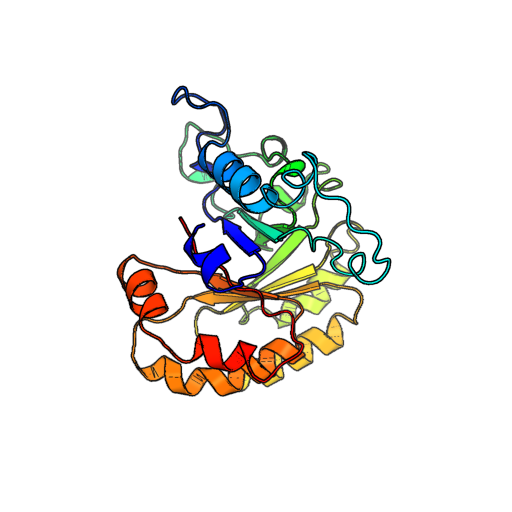 A O 1
ATOM 829 N N . ASN A 1 104 ? 6.814 12.182 1.320 1.00 80.75 104 ASN A N 1
ATOM 830 C CA . ASN A 1 104 ? 7.983 13.047 1.131 1.00 80.75 104 ASN A CA 1
ATOM 831 C C . ASN A 1 104 ? 8.600 12.952 -0.275 1.00 80.75 104 ASN A C 1
ATOM 833 O O . ASN A 1 104 ? 9.612 13.597 -0.556 1.00 80.75 104 ASN A O 1
ATOM 837 N N . ASN A 1 105 ? 8.039 12.134 -1.167 1.00 75.88 105 ASN A N 1
ATOM 838 C CA . ASN A 1 105 ? 8.631 11.872 -2.469 1.00 75.88 105 ASN A CA 1
ATOM 839 C C . ASN A 1 105 ? 8.454 13.068 -3.426 1.00 75.88 105 ASN A C 1
ATOM 841 O O . ASN A 1 105 ? 7.335 13.488 -3.736 1.00 75.88 105 ASN A O 1
ATOM 845 N N . SER A 1 106 ? 9.574 13.578 -3.950 1.00 68.50 106 SER A N 1
ATOM 846 C CA . SER A 1 106 ? 9.635 14.684 -4.921 1.00 68.50 106 SER A CA 1
ATOM 847 C C . SER A 1 106 ? 8.832 14.417 -6.198 1.00 68.50 106 SER A C 1
ATOM 849 O O . SER A 1 106 ? 8.364 15.354 -6.859 1.00 68.50 106 SER A O 1
ATOM 851 N N . LEU A 1 107 ? 8.621 13.138 -6.527 1.00 70.06 107 LEU A N 1
ATOM 852 C CA . LEU A 1 107 ? 7.894 12.708 -7.709 1.00 70.06 107 LEU A CA 1
ATOM 853 C C . LEU A 1 107 ? 6.450 13.225 -7.718 1.00 70.06 107 LEU A C 1
ATOM 855 O O . LEU A 1 107 ? 5.896 13.399 -8.808 1.00 70.06 107 LEU A O 1
ATOM 859 N N . LEU A 1 108 ? 5.817 13.485 -6.562 1.00 70.25 108 LEU A N 1
ATOM 860 C CA . LEU A 1 108 ? 4.391 13.863 -6.432 1.00 70.25 108 LEU A CA 1
ATOM 861 C C . LEU A 1 108 ? 3.985 15.136 -7.201 1.00 70.25 108 LEU A C 1
ATOM 863 O O . LEU A 1 108 ? 2.800 15.405 -7.374 1.00 70.25 108 LEU A O 1
ATOM 867 N N . SER A 1 109 ? 4.957 15.892 -7.708 1.00 65.44 109 SER A N 1
ATOM 868 C CA . SER A 1 109 ? 4.759 17.092 -8.526 1.00 65.44 109 SER A CA 1
ATOM 869 C C . SER A 1 109 ? 4.470 16.830 -10.017 1.00 65.44 109 SER A C 1
ATOM 871 O O . SER A 1 109 ? 4.112 17.760 -10.741 1.00 65.44 109 SER A O 1
ATOM 873 N N . THR A 1 110 ? 4.629 15.596 -10.506 1.00 61.22 110 THR A N 1
ATOM 874 C CA . THR A 1 110 ? 4.554 15.285 -11.947 1.00 61.22 110 THR A CA 1
ATOM 875 C C . THR A 1 110 ? 3.120 15.042 -12.444 1.00 61.22 110 THR A C 1
ATOM 877 O O . THR A 1 110 ? 2.265 14.558 -11.722 1.00 61.22 110 THR A O 1
ATOM 880 N N . SER A 1 111 ? 2.800 15.388 -13.693 1.00 63.03 111 SER A N 1
ATOM 881 C CA . SER A 1 111 ? 1.438 15.260 -14.257 1.00 63.03 111 SER A CA 1
ATOM 882 C C . SER A 1 111 ? 1.066 13.837 -14.713 1.00 63.03 111 SER A C 1
ATOM 884 O O . SER A 1 111 ? -0.065 13.595 -15.139 1.00 63.03 111 SER A O 1
ATOM 886 N N . THR A 1 112 ? 1.992 12.883 -14.606 1.00 63.56 112 THR A N 1
ATOM 887 C CA . THR A 1 112 ? 1.912 11.514 -15.151 1.00 63.56 112 THR A CA 1
ATOM 888 C C . THR A 1 112 ? 1.003 10.568 -14.350 1.00 63.56 112 THR A C 1
ATOM 890 O O . THR A 1 112 ? 0.823 9.407 -14.701 1.00 63.56 112 THR A O 1
ATOM 893 N N . TYR A 1 113 ? 0.386 11.060 -13.279 1.00 68.75 113 TYR A N 1
ATOM 894 C CA . TYR A 1 113 ? -0.331 10.258 -12.286 1.00 68.75 113 TYR A CA 1
ATOM 895 C C . TYR A 1 113 ? -1.757 9.856 -12.624 1.00 68.75 113 TYR A C 1
ATOM 897 O O . TYR A 1 113 ? -2.326 9.013 -11.936 1.00 68.75 113 TYR A O 1
ATOM 905 N N . ASN A 1 114 ? -2.346 10.422 -13.677 1.00 70.50 114 ASN A N 1
ATOM 906 C CA . ASN A 1 114 ? -3.764 10.211 -13.991 1.00 70.50 114 ASN A CA 1
ATOM 907 C C . ASN A 1 114 ? -4.140 8.743 -14.261 1.00 70.50 114 ASN A C 1
ATOM 909 O O . ASN A 1 114 ? -5.324 8.422 -14.319 1.00 70.50 114 ASN A O 1
ATOM 913 N N . GLN A 1 115 ? -3.154 7.868 -14.453 1.00 75.50 115 GLN A N 1
ATOM 914 C CA . GLN A 1 115 ? -3.359 6.464 -14.785 1.00 75.50 115 GLN A CA 1
ATOM 915 C C . GLN A 1 115 ? -3.305 5.536 -13.554 1.00 75.50 115 GLN A C 1
ATOM 917 O O . GLN A 1 115 ? -3.770 4.404 -13.639 1.00 75.50 115 GLN A O 1
ATOM 922 N N . PHE A 1 116 ? -2.809 6.001 -12.400 1.00 78.69 116 PHE A N 1
ATOM 923 C CA . PHE A 1 116 ? -2.617 5.168 -11.206 1.00 78.69 116 PHE A CA 1
ATOM 924 C C . PHE A 1 116 ? -3.614 5.487 -10.089 1.00 78.69 116 PHE A C 1
ATOM 926 O O . PHE A 1 116 ? -3.963 6.642 -9.850 1.00 78.69 116 PHE A O 1
ATOM 933 N N . LYS A 1 117 ? -4.004 4.461 -9.319 1.00 89.56 117 LYS A N 1
ATOM 934 C CA . LYS A 1 117 ? -4.620 4.661 -8.000 1.00 89.56 117 LYS A CA 1
ATOM 935 C C . LYS A 1 117 ? -3.515 4.846 -6.967 1.00 89.56 117 LYS A C 1
ATOM 937 O O . LYS A 1 117 ? -2.935 3.874 -6.484 1.00 89.56 117 LYS A O 1
ATOM 942 N N . ILE A 1 118 ? -3.202 6.095 -6.657 1.00 89.69 118 ILE A N 1
ATOM 943 C CA . ILE A 1 118 ? -2.076 6.422 -5.779 1.00 89.69 118 ILE A CA 1
ATOM 944 C C . ILE A 1 118 ? -2.527 6.406 -4.329 1.00 89.69 118 ILE A C 1
ATOM 946 O O . ILE A 1 118 ? -3.525 7.043 -3.976 1.00 89.69 118 ILE A O 1
ATOM 950 N N . LEU A 1 119 ? -1.761 5.705 -3.500 1.00 92.44 119 LEU A N 1
ATOM 951 C CA . LEU A 1 119 ? -1.870 5.747 -2.053 1.00 92.44 119 LEU A CA 1
ATOM 952 C C . LEU A 1 119 ? -0.629 6.437 -1.497 1.00 92.44 119 LEU A C 1
ATOM 954 O O . LEU A 1 119 ? 0.496 6.000 -1.749 1.00 92.44 119 LEU A O 1
ATOM 958 N N . LEU A 1 120 ? -0.838 7.514 -0.744 1.00 92.06 120 LEU A N 1
ATOM 959 C CA . LEU A 1 120 ? 0.253 8.171 -0.034 1.00 92.06 120 LEU A CA 1
ATOM 960 C C . LEU A 1 120 ? 0.618 7.358 1.203 1.00 92.06 120 LEU A C 1
ATOM 962 O O . LEU A 1 120 ? -0.209 7.186 2.097 1.00 92.06 120 LEU A O 1
ATOM 966 N N . THR A 1 121 ? 1.852 6.878 1.253 1.00 92.44 121 THR A N 1
ATOM 967 C CA . THR A 1 121 ? 2.407 6.201 2.416 1.00 9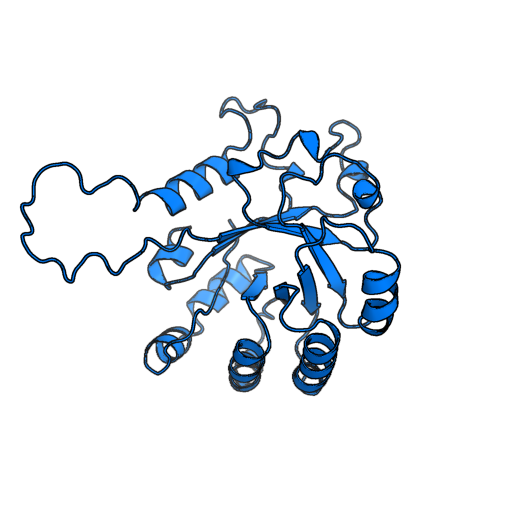2.44 121 THR A CA 1
ATOM 968 C C . THR A 1 121 ? 2.881 7.231 3.429 1.00 92.44 121 THR A C 1
ATOM 970 O O . THR A 1 121 ? 3.699 8.089 3.104 1.00 92.44 121 THR A O 1
ATOM 973 N N . ILE A 1 122 ? 2.375 7.129 4.655 1.00 92.38 122 ILE A N 1
ATOM 974 C CA . ILE A 1 122 ? 2.701 8.008 5.779 1.00 92.38 122 ILE A CA 1
ATOM 975 C C . ILE A 1 122 ? 3.083 7.124 6.963 1.00 92.38 122 ILE A C 1
ATOM 977 O O . ILE A 1 122 ? 2.421 6.123 7.233 1.00 92.38 122 ILE A O 1
ATOM 981 N N . SER A 1 123 ? 4.139 7.487 7.684 1.00 92.19 123 SER A N 1
ATOM 982 C CA . SER A 1 123 ? 4.449 6.863 8.971 1.00 92.19 123 SER A CA 1
ATOM 983 C C . SER A 1 123 ? 3.357 7.189 9.988 1.00 92.19 123 SER A C 1
ATOM 985 O O . SER A 1 123 ? 2.878 8.321 10.038 1.00 92.19 123 SER A O 1
ATOM 987 N N . LEU A 1 124 ? 2.987 6.235 10.847 1.00 88.06 124 LEU A N 1
ATOM 988 C CA . LEU A 1 124 ? 2.000 6.501 11.900 1.00 88.06 124 LEU A CA 1
ATOM 989 C C . LEU A 1 124 ? 2.389 7.701 12.770 1.00 88.06 124 LEU A C 1
ATOM 991 O O . LEU A 1 124 ? 1.520 8.484 13.120 1.00 88.06 124 LEU A O 1
ATOM 995 N N . ASN A 1 125 ? 3.678 7.906 13.051 1.00 88.19 125 ASN A N 1
ATOM 996 C CA . ASN A 1 125 ? 4.137 9.039 13.863 1.00 88.19 125 ASN A CA 1
ATOM 997 C C . ASN A 1 125 ? 3.788 10.403 13.251 1.00 88.19 125 ASN A C 1
ATOM 999 O O . ASN A 1 125 ? 3.681 11.385 13.980 1.00 88.19 125 ASN A O 1
ATOM 1003 N N . ASP A 1 126 ? 3.567 10.450 11.939 1.00 87.75 126 ASP A N 1
ATOM 1004 C CA . ASP A 1 126 ? 3.263 11.663 11.194 1.00 87.75 126 ASP A CA 1
ATOM 1005 C C . ASP A 1 126 ? 1.753 11.800 10.918 1.00 87.75 126 ASP A C 1
ATOM 1007 O O . ASP A 1 126 ? 1.330 12.658 10.155 1.00 87.75 126 ASP A O 1
ATOM 1011 N N . PHE A 1 127 ? 0.867 11.009 11.538 1.00 84.19 127 PHE A N 1
ATOM 1012 C CA . PHE A 1 127 ? -0.564 11.046 11.190 1.00 84.19 127 PHE A CA 1
ATOM 1013 C C . PHE A 1 127 ? -1.240 12.417 11.404 1.00 84.19 127 PHE A C 1
ATOM 1015 O O . PHE A 1 127 ? -2.269 12.711 10.791 1.00 84.19 127 PHE A O 1
ATOM 1022 N N . PHE A 1 128 ? -0.668 13.286 12.242 1.00 87.44 128 PHE A N 1
ATOM 1023 C CA . PHE A 1 128 ? -1.162 14.648 12.452 1.00 87.44 128 P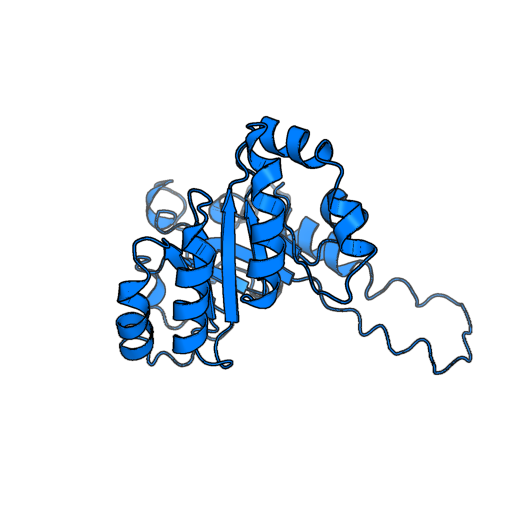HE A CA 1
ATOM 1024 C C . PHE A 1 128 ? -1.094 15.512 11.182 1.00 87.44 128 PHE A C 1
ATOM 1026 O O . PHE A 1 128 ? -1.887 16.445 11.051 1.00 87.44 128 PHE A O 1
ATOM 1033 N N . ILE A 1 129 ? -0.220 15.187 10.217 1.00 86.62 129 ILE A N 1
ATOM 1034 C CA . ILE A 1 129 ? -0.150 15.912 8.941 1.00 86.62 129 ILE A CA 1
ATOM 1035 C C . ILE A 1 129 ? -1.268 15.523 7.970 1.00 86.62 129 ILE A C 1
ATOM 1037 O O . ILE A 1 129 ? -1.411 16.174 6.942 1.00 86.62 129 ILE A O 1
ATOM 1041 N N . ILE A 1 130 ? -2.093 14.511 8.268 1.00 84.81 130 ILE A N 1
ATOM 1042 C CA . ILE A 1 130 ? -3.141 14.034 7.349 1.00 84.81 130 ILE A CA 1
ATOM 1043 C C . ILE A 1 130 ? -4.119 15.148 6.967 1.00 84.81 130 ILE A C 1
ATOM 1045 O O . ILE A 1 130 ? -4.452 15.266 5.793 1.00 84.81 130 ILE A O 1
ATOM 1049 N N . ASP A 1 131 ? -4.520 16.018 7.896 1.00 86.94 131 ASP A N 1
ATOM 1050 C CA . ASP A 1 131 ? -5.428 17.131 7.575 1.00 86.94 131 ASP A CA 1
ATOM 1051 C C . ASP A 1 131 ? -4.772 18.126 6.607 1.00 86.94 131 ASP A C 1
ATOM 1053 O O . ASP A 1 131 ? -5.386 18.574 5.635 1.00 86.94 131 ASP A O 1
ATOM 1057 N N . GLN A 1 132 ? -3.489 18.421 6.834 1.00 87.19 132 GLN A N 1
ATOM 1058 C CA . GLN A 1 132 ? -2.689 19.257 5.946 1.00 87.19 132 GLN A CA 1
ATOM 1059 C C . GLN A 1 132 ? -2.499 18.586 4.584 1.00 87.19 132 GLN A C 1
ATOM 1061 O O . GLN A 1 132 ? -2.576 19.268 3.565 1.00 87.19 132 GLN A O 1
ATOM 1066 N N . L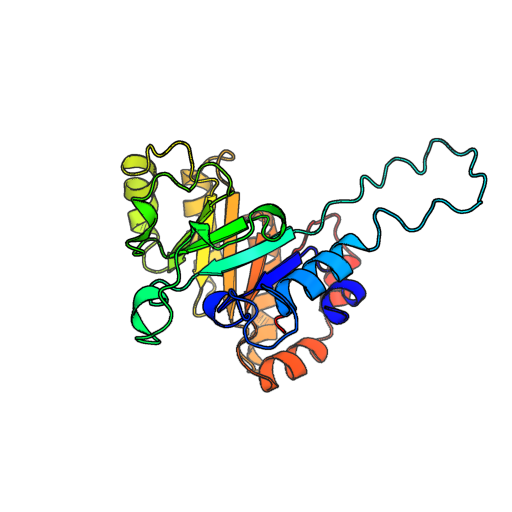EU A 1 133 ? -2.293 17.268 4.540 1.00 84.44 133 LEU A N 1
ATOM 1067 C CA . LEU A 1 133 ? -2.190 16.517 3.297 1.00 84.44 133 LEU A CA 1
ATOM 1068 C C . LEU A 1 133 ? -3.521 16.542 2.545 1.00 84.44 133 LEU A C 1
ATOM 1070 O O . LEU A 1 133 ? -3.527 16.897 1.380 1.00 84.44 133 LEU A O 1
ATOM 1074 N N . ILE A 1 134 ? -4.659 16.282 3.185 1.00 83.62 134 ILE A N 1
ATOM 1075 C CA . ILE A 1 134 ? -5.978 16.371 2.537 1.00 83.62 134 ILE A CA 1
ATOM 1076 C C . ILE A 1 134 ? -6.218 17.782 1.973 1.00 83.62 134 ILE A C 1
ATOM 1078 O O . ILE A 1 134 ? -6.732 17.930 0.863 1.00 83.62 134 ILE A O 1
ATOM 1082 N N . TYR A 1 135 ? -5.830 18.821 2.719 1.00 83.50 135 TYR A N 1
ATOM 1083 C CA . TYR A 1 135 ? -6.001 20.212 2.304 1.00 83.50 135 TYR A CA 1
ATOM 1084 C C . TYR A 1 135 ? -5.069 20.613 1.150 1.00 83.50 135 TYR A C 1
ATOM 1086 O O . TYR A 1 135 ? -5.531 21.126 0.127 1.00 83.50 135 TYR A O 1
ATOM 1094 N N . ASN A 1 136 ? -3.764 20.371 1.301 1.00 75.62 136 ASN A N 1
ATOM 1095 C CA . ASN A 1 136 ? -2.743 20.702 0.304 1.00 75.62 136 ASN A CA 1
ATOM 1096 C C . ASN A 1 136 ? -2.932 19.865 -0.954 1.00 75.62 136 ASN A C 1
ATOM 1098 O O . ASN A 1 136 ? -2.863 20.374 -2.072 1.00 75.62 136 ASN A O 1
ATOM 1102 N N . PHE A 1 137 ? -3.250 18.589 -0.764 1.00 69.50 137 PHE A N 1
ATOM 1103 C CA . PHE A 1 137 ? -3.562 17.673 -1.832 1.00 69.50 137 PHE A CA 1
ATOM 1104 C C . PHE A 1 137 ? -5.037 17.738 -2.240 1.00 69.50 137 PHE A C 1
ATOM 1106 O O . PHE A 1 137 ? -5.656 16.717 -2.534 1.00 69.50 137 PHE A O 1
ATOM 1113 N N . ARG A 1 138 ? -5.545 18.944 -2.533 1.00 59.81 138 ARG A N 1
ATOM 1114 C CA . ARG A 1 138 ? -6.643 19.140 -3.514 1.00 59.81 138 ARG A CA 1
ATOM 1115 C C . ARG A 1 138 ? -6.325 18.564 -4.919 1.00 59.81 138 ARG A C 1
ATOM 1117 O O . ARG A 1 138 ? -6.985 18.896 -5.903 1.00 59.81 138 ARG A O 1
ATOM 1124 N N . ILE A 1 139 ? -5.324 17.696 -5.029 1.00 54.12 139 ILE A N 1
ATOM 1125 C CA . ILE A 1 139 ? -4.997 16.857 -6.162 1.00 54.12 139 ILE A CA 1
ATOM 1126 C C . ILE A 1 139 ? -6.144 15.863 -6.342 1.00 54.12 139 ILE A C 1
ATOM 1128 O O . ILE A 1 139 ? -6.379 14.980 -5.522 1.00 54.12 139 ILE A O 1
ATOM 1132 N N . LYS A 1 140 ? -6.842 15.969 -7.472 1.00 59.97 140 LYS A N 1
ATOM 1133 C CA . LYS A 1 140 ? -7.906 15.044 -7.901 1.00 59.97 140 LYS A CA 1
ATOM 1134 C C . LYS A 1 140 ? -7.440 13.581 -8.092 1.00 59.97 140 LYS A C 1
ATOM 1136 O O . LYS A 1 140 ? -8.216 12.779 -8.593 1.00 59.97 140 LYS A O 1
ATOM 1141 N N . GLN A 1 141 ? -6.195 13.245 -7.757 1.00 76.56 141 GLN A N 1
ATOM 1142 C CA . GLN A 1 141 ? -5.503 12.022 -8.184 1.00 76.56 141 GLN A CA 1
ATOM 1143 C C . GLN A 1 141 ? -5.082 11.108 -7.024 1.00 76.56 141 GLN A C 1
ATOM 1145 O O . GLN A 1 141 ? -4.707 9.967 -7.280 1.00 76.56 141 GLN A O 1
ATOM 1150 N N . ILE A 1 142 ? -5.155 11.550 -5.759 1.00 87.31 142 ILE A N 1
ATOM 1151 C CA . ILE A 1 142 ? -4.900 10.639 -4.632 1.00 87.31 142 ILE A CA 1
ATOM 1152 C C . ILE A 1 142 ? -6.144 9.808 -4.370 1.00 87.31 142 ILE A C 1
ATOM 1154 O O . ILE A 1 142 ? -7.229 10.330 -4.109 1.00 87.31 142 ILE A O 1
ATOM 1158 N N . TYR A 1 143 ? -5.951 8.496 -4.436 1.00 91.75 143 TYR A N 1
ATOM 1159 C CA . TYR A 1 143 ? -6.991 7.507 -4.211 1.00 91.75 143 TYR A CA 1
ATOM 1160 C C . TYR A 1 143 ? -7.134 7.165 -2.724 1.00 91.75 143 TYR A C 1
ATOM 1162 O O . TYR A 1 143 ? -8.210 6.773 -2.270 1.00 91.75 143 TYR A O 1
ATOM 1170 N N . GLY A 1 144 ? -6.062 7.329 -1.948 1.00 93.50 144 GLY A N 1
ATOM 1171 C CA . GLY A 1 144 ? -6.077 7.022 -0.530 1.00 93.50 144 GLY A CA 1
ATOM 1172 C C . GLY A 1 144 ? -4.740 7.175 0.177 1.00 93.50 144 GLY A C 1
ATOM 1173 O O . GLY A 1 144 ? -3.814 7.811 -0.324 1.00 93.50 144 GLY A O 1
ATOM 1174 N N . PHE A 1 145 ? -4.665 6.574 1.356 1.00 94.25 145 PHE A N 1
ATOM 1175 C CA . PHE A 1 145 ? -3.544 6.662 2.276 1.00 94.25 145 PHE A CA 1
ATOM 1176 C C . PHE A 1 145 ? -3.151 5.270 2.748 1.00 94.25 145 PHE A C 1
ATOM 1178 O O . PHE A 1 145 ? -4.010 4.445 3.051 1.00 94.25 145 PHE A O 1
ATOM 1185 N N . ASN A 1 146 ? -1.849 5.036 2.832 1.00 95.00 146 ASN A N 1
ATOM 1186 C CA . ASN A 1 146 ? -1.265 3.855 3.432 1.00 95.00 146 ASN A CA 1
ATOM 1187 C C . ASN A 1 146 ? -0.526 4.260 4.710 1.00 95.00 146 ASN A C 1
ATOM 1189 O O . ASN A 1 146 ? 0.404 5.059 4.663 1.00 95.00 146 ASN A O 1
ATOM 1193 N N . ILE A 1 147 ? -0.921 3.720 5.856 1.00 95.06 147 ILE A N 1
ATOM 1194 C CA . ILE A 1 147 ? -0.256 3.997 7.128 1.00 95.06 147 ILE A CA 1
ATOM 1195 C C . ILE A 1 147 ? 0.809 2.935 7.366 1.00 95.06 147 ILE A C 1
ATOM 1197 O O . ILE A 1 147 ? 0.504 1.763 7.578 1.00 95.06 147 ILE A O 1
ATOM 1201 N N . TYR A 1 148 ? 2.069 3.348 7.323 1.00 92.56 148 TYR A N 1
ATOM 1202 C CA . TYR A 1 148 ? 3.201 2.487 7.608 1.00 92.56 148 TYR A CA 1
ATOM 1203 C C . TYR A 1 148 ? 3.453 2.387 9.114 1.00 92.56 148 TYR A C 1
ATOM 1205 O O . TYR A 1 148 ? 3.680 3.392 9.795 1.00 92.56 148 TYR A O 1
ATOM 1213 N N . LEU A 1 149 ? 3.434 1.158 9.622 1.00 90.12 149 LEU A N 1
ATOM 1214 C CA . LEU A 1 149 ? 3.722 0.815 11.004 1.00 90.12 149 LEU A CA 1
ATOM 1215 C C . LEU A 1 149 ? 5.063 0.097 11.054 1.00 90.12 149 LEU A C 1
ATOM 1217 O O . LEU A 1 149 ? 5.201 -1.030 10.583 1.00 90.12 149 LEU A O 1
ATOM 1221 N N . LYS A 1 150 ? 6.041 0.731 11.697 1.00 85.25 150 LYS A N 1
ATOM 1222 C CA . LYS A 1 150 ? 7.303 0.060 12.013 1.00 85.25 150 LYS A CA 1
ATOM 1223 C C . LYS A 1 150 ? 7.118 -1.031 13.072 1.00 85.25 150 LYS A C 1
ATOM 1225 O O . LYS A 1 150 ? 7.850 -2.009 13.076 1.00 85.25 150 LYS A O 1
ATOM 1230 N N . LYS A 1 151 ? 6.177 -0.829 13.997 1.00 82.88 151 LYS A N 1
ATOM 1231 C CA . LYS A 1 151 ? 5.883 -1.752 15.091 1.00 82.88 151 LYS A CA 1
ATOM 1232 C C . LYS A 1 151 ? 4.417 -1.664 15.485 1.00 82.88 151 LYS A C 1
ATOM 1234 O O . LYS A 1 151 ? 3.850 -0.572 15.473 1.00 82.88 151 LYS A O 1
ATOM 1239 N N . PHE A 1 152 ? 3.839 -2.795 15.877 1.00 79.81 152 PHE A N 1
ATOM 1240 C CA . PHE A 1 152 ? 2.508 -2.846 16.462 1.00 79.81 152 PHE A CA 1
ATOM 1241 C C . PHE A 1 152 ? 2.492 -2.387 17.926 1.00 79.81 152 PHE A C 1
ATOM 1243 O O . PHE A 1 152 ? 3.327 -2.785 18.738 1.00 79.81 152 PHE A O 1
ATOM 1250 N N . SER A 1 153 ? 1.511 -1.559 18.278 1.00 82.75 153 SER A N 1
ATOM 1251 C CA . SER A 1 153 ? 1.176 -1.197 19.655 1.00 82.75 153 SER A CA 1
ATOM 1252 C C . SER A 1 153 ? -0.344 -1.169 19.830 1.00 82.75 153 SER A C 1
ATOM 1254 O O . SER A 1 153 ? -1.094 -1.101 18.854 1.00 82.75 153 SER A O 1
ATOM 1256 N N . ASN A 1 154 ? -0.818 -1.253 21.074 1.00 79.12 154 ASN A N 1
ATOM 1257 C CA . ASN A 1 154 ? -2.257 -1.265 21.361 1.00 79.12 154 ASN A CA 1
ATOM 1258 C C . ASN A 1 154 ? -2.936 0.065 20.999 1.00 79.12 154 ASN A C 1
ATOM 1260 O O . ASN A 1 154 ? -4.080 0.070 20.549 1.00 79.12 154 ASN A O 1
ATOM 1264 N N . ASP A 1 155 ? -2.204 1.174 21.102 1.00 86.50 155 ASP A N 1
ATOM 1265 C CA . ASP A 1 155 ? -2.721 2.518 20.820 1.00 86.50 155 ASP A CA 1
ATOM 1266 C C . ASP A 1 155 ? -2.989 2.746 19.321 1.00 86.50 155 ASP A C 1
ATOM 1268 O O . ASP A 1 155 ? -3.645 3.715 18.935 1.00 86.50 155 ASP A O 1
ATOM 1272 N N . ILE A 1 156 ? -2.515 1.841 18.452 1.00 90.56 156 ILE A N 1
ATOM 1273 C CA . ILE A 1 156 ? -2.708 1.936 17.001 1.00 90.56 156 ILE A CA 1
ATOM 1274 C C . ILE A 1 156 ? -4.190 1.897 16.642 1.00 90.56 156 ILE A C 1
ATOM 1276 O O . ILE A 1 156 ? -4.603 2.630 15.751 1.00 90.56 156 ILE A O 1
ATOM 1280 N N . ILE A 1 157 ? -5.010 1.097 17.330 1.00 91.56 157 ILE A N 1
ATOM 1281 C CA . ILE A 1 157 ? -6.440 0.987 17.001 1.00 91.56 157 ILE A CA 1
ATOM 1282 C C . ILE A 1 157 ? -7.132 2.348 17.109 1.00 91.56 157 ILE A C 1
ATOM 1284 O O . ILE A 1 157 ? -7.843 2.758 16.190 1.00 91.56 157 ILE A O 1
ATOM 1288 N N . GLU A 1 158 ? -6.887 3.066 18.205 1.00 92.88 158 GLU A N 1
ATOM 1289 C CA . GLU A 1 158 ? -7.475 4.382 18.441 1.00 92.88 158 GLU A CA 1
ATOM 1290 C C . GLU A 1 158 ? -6.987 5.400 17.405 1.00 92.88 158 GLU A C 1
ATOM 1292 O O . GLU A 1 158 ? -7.790 6.117 16.804 1.00 92.88 158 GLU A O 1
ATOM 1297 N N . GLN A 1 159 ? -5.683 5.408 17.113 1.00 93.06 159 GLN A N 1
ATOM 1298 C CA . GLN A 1 159 ? -5.109 6.308 16.111 1.00 93.06 159 GLN A CA 1
ATOM 1299 C C . GLN A 1 159 ? -5.681 6.045 14.712 1.00 93.06 159 GLN A C 1
ATOM 1301 O O . GLN A 1 159 ? -6.084 6.980 14.020 1.00 93.06 159 GLN A O 1
ATOM 1306 N N . ILE A 1 160 ? -5.795 4.780 14.303 1.00 94.50 160 ILE A N 1
ATOM 1307 C CA . ILE A 1 160 ? -6.378 4.403 13.011 1.00 94.50 160 ILE A CA 1
ATOM 1308 C C . ILE A 1 160 ? -7.864 4.765 12.949 1.00 94.50 160 ILE A C 1
ATOM 1310 O O . ILE A 1 160 ? -8.325 5.255 11.918 1.00 94.50 160 ILE A O 1
ATOM 1314 N N . HIS A 1 161 ? -8.611 4.598 14.042 1.00 94.19 161 HIS A N 1
ATOM 1315 C CA . HIS A 1 161 ? -10.004 5.031 14.112 1.00 94.19 161 HIS A CA 1
ATOM 1316 C C . HIS A 1 161 ? -10.134 6.552 13.910 1.00 94.19 161 HIS A C 1
ATOM 1318 O O . HIS A 1 161 ? -10.970 7.005 13.122 1.00 94.19 161 HIS A O 1
ATOM 1324 N N . ILE A 1 162 ? -9.266 7.348 14.550 1.00 93.62 162 ILE A N 1
ATOM 1325 C CA . ILE A 1 162 ? -9.205 8.805 14.350 1.00 93.62 162 ILE A CA 1
ATOM 1326 C C . ILE A 1 162 ? -8.925 9.127 12.878 1.00 93.62 162 ILE A C 1
ATOM 1328 O O . ILE A 1 162 ? -9.655 9.917 12.277 1.00 93.62 162 ILE A O 1
ATOM 1332 N N . ILE A 1 163 ? -7.926 8.487 12.267 1.00 93.69 163 ILE A N 1
ATOM 1333 C CA . ILE A 1 163 ? -7.586 8.693 10.851 1.00 93.69 163 ILE A CA 1
ATOM 1334 C C . ILE A 1 163 ? -8.775 8.354 9.946 1.00 93.69 163 ILE A C 1
ATOM 1336 O O . ILE A 1 163 ? -9.151 9.160 9.093 1.00 93.69 163 ILE A O 1
ATOM 1340 N N . ARG A 1 164 ? -9.417 7.199 10.150 1.00 94.31 164 ARG A N 1
ATOM 1341 C CA . ARG A 1 164 ? -10.574 6.773 9.352 1.00 94.31 164 ARG A CA 1
ATOM 1342 C C . ARG A 1 164 ? -11.732 7.763 9.456 1.00 94.31 164 ARG A C 1
ATOM 1344 O O . ARG A 1 164 ? -12.342 8.081 8.436 1.00 94.31 164 ARG A O 1
ATOM 1351 N N . SER A 1 165 ? -11.989 8.300 10.650 1.00 93.31 165 SER A N 1
ATOM 1352 C CA . SER A 1 165 ? -13.027 9.317 10.853 1.00 93.31 165 SER A CA 1
ATOM 1353 C C . SER A 1 165 ? -12.752 10.609 10.067 1.00 93.31 165 SER A C 1
ATOM 1355 O O . SER A 1 165 ? -13.681 11.194 9.512 1.00 93.31 165 SER A O 1
ATOM 1357 N N . LYS A 1 166 ? -11.477 11.012 9.944 1.00 91.62 166 LYS A N 1
ATOM 1358 C CA . LYS A 1 166 ? -11.052 12.204 9.191 1.00 91.62 166 LYS A CA 1
ATOM 1359 C C . LYS A 1 166 ? -11.129 12.014 7.682 1.00 91.62 166 LYS A C 1
ATOM 1361 O O . LYS A 1 166 ? -11.517 12.930 6.962 1.00 91.62 166 LYS A O 1
ATOM 1366 N N . LEU A 1 167 ? -10.762 10.831 7.193 1.00 89.56 167 LEU A N 1
ATOM 1367 C CA . LEU A 1 167 ? -10.710 10.565 5.758 1.00 89.56 167 LEU A CA 1
ATOM 1368 C C . LEU A 1 167 ? -12.094 10.547 5.110 1.00 89.56 167 LEU A C 1
ATOM 1370 O O . LEU A 1 167 ? -12.197 10.829 3.918 1.00 89.56 167 LEU A O 1
ATOM 1374 N N . SER A 1 168 ? -13.169 10.280 5.860 1.00 80.06 168 SER A N 1
ATOM 1375 C CA . SER A 1 168 ? -14.483 9.909 5.313 1.00 80.06 168 SER A CA 1
ATOM 1376 C C . SER A 1 168 ? -14.386 8.660 4.412 1.00 80.06 168 SER A C 1
ATOM 1378 O O . SER A 1 168 ? -13.315 8.302 3.925 1.00 80.06 168 SER A O 1
ATOM 1380 N N . ASN A 1 169 ? -15.491 7.969 4.126 1.00 83.94 169 ASN A N 1
ATOM 1381 C CA . ASN A 1 169 ? -15.484 6.757 3.275 1.00 83.94 169 ASN A CA 1
ATOM 1382 C C . ASN A 1 169 ? -15.112 7.020 1.793 1.00 83.94 169 ASN A C 1
ATOM 1384 O O . ASN A 1 169 ? -15.387 6.207 0.915 1.00 83.94 169 ASN A O 1
ATOM 1388 N N . LYS A 1 170 ? -14.538 8.188 1.495 1.00 88.12 170 LYS A N 1
ATOM 1389 C CA . LYS A 1 170 ? -14.126 8.648 0.173 1.00 88.12 170 LYS A CA 1
ATOM 1390 C C . LYS A 1 170 ? -12.729 8.162 -0.215 1.00 88.12 170 LYS A C 1
ATOM 1392 O O . LYS A 1 170 ? -12.482 7.966 -1.402 1.00 88.12 170 LYS A O 1
ATOM 1397 N N . TYR A 1 171 ? -11.827 8.020 0.753 1.00 91.94 171 TYR A N 1
ATOM 1398 C CA . TYR A 1 171 ? -10.443 7.618 0.507 1.00 91.94 171 TYR A CA 1
ATOM 1399 C C . TYR A 1 171 ? -10.217 6.188 0.966 1.00 91.94 171 TYR A C 1
ATOM 1401 O O . TYR A 1 171 ? -10.695 5.784 2.028 1.00 91.94 171 TYR A O 1
ATOM 1409 N N . LEU A 1 172 ? -9.437 5.452 0.177 1.00 93.62 172 LEU A N 1
ATOM 1410 C CA . LEU A 1 172 ? -8.930 4.161 0.609 1.00 93.62 172 LEU A CA 1
ATOM 1411 C C . LEU A 1 172 ? -7.975 4.375 1.791 1.00 93.62 172 LEU A C 1
ATOM 1413 O O . LEU A 1 172 ? -7.103 5.240 1.731 1.00 93.62 172 LEU A O 1
ATOM 1417 N N . LEU A 1 173 ? -8.123 3.592 2.847 1.00 94.88 173 LEU A N 1
ATOM 1418 C CA . LEU A 1 173 ? -7.206 3.546 3.972 1.00 94.88 173 LEU A CA 1
ATOM 1419 C C . LEU A 1 173 ? -6.606 2.150 4.034 1.00 94.88 173 LEU A C 1
ATOM 1421 O O . LEU A 1 173 ? -7.323 1.166 4.202 1.00 94.88 173 LEU A O 1
ATOM 1425 N N . THR A 1 174 ? -5.291 2.067 3.913 1.00 94.69 174 THR A N 1
ATOM 1426 C CA . THR A 1 174 ? -4.545 0.827 4.092 1.00 94.69 174 THR A CA 1
ATOM 1427 C C . THR A 1 174 ? -3.564 0.977 5.239 1.00 94.69 174 THR A C 1
ATOM 1429 O O . THR A 1 174 ? -3.181 2.087 5.606 1.00 94.69 174 THR A O 1
ATOM 1432 N N . ILE A 1 175 ? -3.159 -0.144 5.818 1.00 93.81 175 ILE A N 1
ATOM 1433 C CA . ILE A 1 175 ? -2.070 -0.196 6.792 1.00 93.81 175 ILE A CA 1
ATOM 1434 C C . ILE A 1 175 ? -1.018 -1.133 6.248 1.00 93.81 175 ILE A C 1
ATOM 1436 O O . ILE A 1 175 ? -1.371 -2.210 5.792 1.00 93.81 175 ILE A O 1
ATOM 1440 N N . SER A 1 176 ? 0.252 -0.767 6.350 1.00 91.19 176 SER A N 1
ATOM 1441 C CA . SER A 1 176 ? 1.369 -1.645 6.025 1.00 91.19 176 SER A CA 1
ATOM 1442 C C . SER A 1 176 ? 2.284 -1.830 7.222 1.00 91.19 176 SER A C 1
ATOM 1444 O O . SER A 1 176 ? 2.602 -0.839 7.872 1.00 91.19 176 SER A O 1
ATOM 1446 N N . PHE A 1 177 ? 2.734 -3.049 7.501 1.00 88.06 177 PHE A N 1
ATOM 1447 C CA . PHE A 1 177 ? 3.635 -3.315 8.621 1.00 88.06 177 PHE A CA 1
ATOM 1448 C C . PHE A 1 177 ? 4.574 -4.484 8.354 1.00 88.06 177 PHE A C 1
ATOM 1450 O O . PHE A 1 177 ? 4.273 -5.370 7.552 1.00 88.06 177 PHE A O 1
ATOM 1457 N N . GLU A 1 178 ? 5.695 -4.489 9.066 1.00 82.12 178 GLU A N 1
ATOM 1458 C CA . GLU A 1 178 ? 6.634 -5.607 9.088 1.00 82.12 178 GLU A CA 1
ATOM 1459 C C . GLU A 1 178 ? 6.223 -6.632 10.150 1.00 82.12 178 GLU A C 1
ATOM 1461 O O . GLU A 1 178 ? 5.815 -6.262 11.253 1.00 82.12 178 GLU A O 1
ATOM 1466 N N . ILE A 1 179 ? 6.340 -7.925 9.843 1.00 74.69 179 ILE A N 1
ATOM 1467 C CA . ILE A 1 179 ? 6.150 -8.970 10.857 1.00 74.69 179 ILE A CA 1
ATOM 1468 C C . ILE A 1 179 ? 7.458 -9.174 11.603 1.00 74.69 179 ILE A C 1
ATOM 1470 O O . ILE A 1 179 ? 8.442 -9.639 11.028 1.00 74.69 179 ILE A O 1
ATOM 1474 N N . GLU A 1 180 ? 7.453 -8.886 12.903 1.00 70.94 180 GLU A N 1
ATOM 1475 C CA . GLU A 1 180 ? 8.562 -9.263 13.771 1.00 70.94 180 GLU A CA 1
ATOM 1476 C C . GLU A 1 180 ? 8.618 -10.796 13.916 1.00 70.94 180 GLU A C 1
ATOM 1478 O O . GLU A 1 180 ? 7.616 -11.463 14.173 1.00 70.94 180 GLU A O 1
ATOM 1483 N N . THR A 1 181 ? 9.816 -11.376 13.808 1.00 67.38 181 THR A N 1
ATOM 1484 C CA . THR A 1 181 ? 10.037 -12.833 13.925 1.00 67.38 181 THR A CA 1
ATOM 1485 C C . THR A 1 181 ? 9.914 -13.380 15.347 1.00 67.38 181 THR A C 1
ATOM 1487 O O . THR A 1 181 ? 10.064 -14.586 15.553 1.00 67.38 181 THR A O 1
ATOM 1490 N N . ASN A 1 182 ? 9.665 -12.521 16.333 1.00 68.94 182 ASN A N 1
ATOM 1491 C CA . ASN A 1 182 ? 9.640 -12.897 17.739 1.00 68.94 182 ASN A CA 1
ATOM 1492 C C . ASN A 1 182 ? 8.264 -13.455 18.145 1.00 68.94 182 ASN A C 1
ATOM 1494 O O . ASN A 1 182 ? 7.220 -12.965 17.721 1.00 68.94 182 ASN A O 1
ATOM 1498 N N . ASN A 1 183 ? 8.256 -14.448 19.043 1.00 61.91 183 ASN A N 1
ATOM 1499 C CA . ASN A 1 183 ? 7.049 -15.148 19.523 1.00 61.91 183 ASN A CA 1
ATOM 1500 C C . ASN A 1 183 ? 5.985 -14.246 20.195 1.00 61.91 183 ASN A C 1
ATOM 1502 O O . ASN A 1 183 ? 4.903 -14.725 20.532 1.00 61.91 183 ASN A O 1
ATOM 1506 N N . SER A 1 184 ? 6.258 -12.954 20.398 1.00 63.34 184 SER A N 1
ATOM 1507 C CA . SER A 1 184 ? 5.310 -11.971 20.938 1.00 63.34 184 SER A CA 1
ATOM 1508 C C . SER A 1 184 ? 4.144 -11.647 19.997 1.00 63.34 184 SER A C 1
ATOM 1510 O O . SER A 1 184 ? 3.133 -11.128 20.464 1.00 63.34 184 SER A O 1
ATOM 1512 N N . PHE A 1 185 ? 4.233 -12.008 18.712 1.00 65.00 185 PHE A N 1
ATOM 1513 C CA . PHE A 1 185 ? 3.216 -11.685 17.703 1.00 65.00 185 PHE A CA 1
ATOM 1514 C C . PHE A 1 185 ? 1.835 -12.320 17.976 1.00 65.00 185 PHE A C 1
ATOM 1516 O O . PHE A 1 185 ? 0.816 -11.854 17.474 1.00 65.00 185 PHE A O 1
ATOM 1523 N N . LEU A 1 186 ? 1.753 -13.362 18.817 1.00 59.03 186 LEU A N 1
ATOM 1524 C CA . LEU A 1 186 ? 0.474 -13.998 19.167 1.00 59.03 186 LEU A CA 1
ATOM 1525 C C . LEU A 1 186 ? -0.508 -13.046 19.876 1.00 59.03 186 LEU A C 1
ATOM 1527 O O . LEU A 1 186 ? -1.717 -13.191 19.703 1.00 59.03 186 LEU A O 1
ATOM 1531 N N . TYR A 1 187 ? -0.015 -12.052 20.623 1.00 58.28 187 TYR A N 1
ATOM 1532 C CA . TYR A 1 187 ? -0.869 -11.048 21.272 1.00 58.28 187 TYR A CA 1
ATOM 1533 C C . TYR A 1 187 ? -1.425 -10.002 20.293 1.00 58.28 187 TYR A C 1
ATOM 1535 O O . TYR A 1 187 ? -2.386 -9.309 20.614 1.00 58.28 187 TYR A O 1
ATOM 1543 N N . GLU A 1 188 ? -0.874 -9.910 19.084 1.00 67.19 188 GLU A N 1
ATOM 1544 C CA . GLU A 1 188 ? -1.240 -8.884 18.102 1.00 67.19 188 GLU A CA 1
ATOM 1545 C C . GLU A 1 188 ? -2.445 -9.297 17.235 1.00 67.19 188 GLU A C 1
ATOM 1547 O O . GLU A 1 188 ? -3.059 -8.462 16.571 1.00 67.19 188 GLU A O 1
ATOM 1552 N N . TYR A 1 189 ? -2.875 -10.563 17.300 1.00 67.62 189 TYR A N 1
ATOM 1553 C CA . TYR A 1 189 ? -3.988 -11.085 16.496 1.00 67.62 189 TYR A CA 1
ATOM 1554 C C . TYR A 1 189 ? -5.339 -10.431 16.783 1.00 67.62 189 TYR A C 1
ATOM 1556 O O . TYR A 1 189 ? -6.088 -10.143 15.849 1.00 67.62 189 TYR A O 1
ATOM 1564 N N . SER A 1 190 ? -5.669 -10.177 18.053 1.00 70.44 190 SER A N 1
ATOM 1565 C CA . SER A 1 190 ? -6.923 -9.494 18.395 1.00 70.44 190 SER A CA 1
ATOM 1566 C C . SER A 1 190 ? -6.961 -8.080 17.819 1.00 70.44 190 SER A C 1
ATOM 1568 O O . SER A 1 190 ? -8.011 -7.626 17.364 1.00 70.44 190 SER A O 1
ATOM 1570 N N . ASN A 1 191 ? -5.806 -7.413 17.776 1.00 79.50 191 ASN A N 1
ATOM 1571 C CA . ASN A 1 191 ? -5.674 -6.076 17.210 1.00 79.50 191 ASN A CA 1
ATOM 1572 C C . ASN A 1 191 ? -5.806 -6.114 15.682 1.00 79.50 191 ASN A C 1
ATOM 1574 O O . ASN A 1 191 ? -6.456 -5.241 15.116 1.00 79.50 191 ASN A O 1
ATOM 1578 N N . LEU A 1 192 ? -5.290 -7.149 15.008 1.00 82.06 192 LEU A N 1
ATOM 1579 C CA . LEU A 1 192 ? -5.460 -7.315 13.559 1.00 82.06 192 LEU A CA 1
ATOM 1580 C C . LEU A 1 192 ? -6.930 -7.463 13.147 1.00 82.06 192 LEU A C 1
ATOM 1582 O O . LEU A 1 192 ? -7.343 -6.871 12.152 1.00 82.06 192 LEU A O 1
ATOM 1586 N N . ILE A 1 193 ? -7.738 -8.193 13.923 1.00 83.12 193 ILE A N 1
ATOM 1587 C CA . ILE A 1 193 ? -9.182 -8.319 13.661 1.00 83.12 193 ILE A CA 1
ATOM 1588 C C . ILE A 1 193 ? -9.872 -6.957 13.791 1.00 83.12 193 ILE A C 1
ATOM 1590 O O . ILE A 1 193 ? -10.684 -6.591 12.943 1.00 83.12 193 ILE A O 1
ATOM 1594 N N . GLN A 1 194 ? -9.540 -6.189 14.833 1.00 86.12 194 GLN A N 1
ATOM 1595 C CA . GLN A 1 194 ? -10.096 -4.847 15.015 1.00 86.12 194 GLN A CA 1
ATOM 1596 C C . GLN A 1 194 ? -9.662 -3.902 13.891 1.00 86.12 194 GLN A C 1
ATOM 1598 O O . GLN A 1 194 ? -10.503 -3.203 13.330 1.00 86.12 194 GLN A O 1
ATOM 1603 N N . LEU A 1 195 ? -8.383 -3.931 13.504 1.00 88.19 195 LEU A N 1
ATOM 1604 C CA . LEU A 1 195 ? -7.874 -3.149 12.380 1.00 88.19 195 LEU A CA 1
ATOM 1605 C C . LEU A 1 195 ? -8.574 -3.485 11.073 1.00 88.19 195 LEU A C 1
ATOM 1607 O O . LEU A 1 195 ? -8.900 -2.572 10.323 1.00 88.19 195 LEU A O 1
ATOM 1611 N N . ASN A 1 196 ? -8.842 -4.763 10.811 1.00 86.19 196 ASN A N 1
ATOM 1612 C CA . ASN A 1 196 ? -9.506 -5.196 9.586 1.00 86.19 196 ASN A CA 1
ATOM 1613 C C . ASN A 1 196 ? -10.902 -4.575 9.409 1.00 86.19 196 ASN A C 1
ATOM 1615 O O . ASN A 1 196 ? -11.362 -4.401 8.288 1.00 86.19 196 ASN A O 1
ATOM 1619 N N . ASN A 1 197 ? -11.567 -4.190 10.501 1.00 87.50 197 ASN A N 1
ATOM 1620 C CA . ASN A 1 197 ? -12.843 -3.474 10.433 1.00 87.50 197 ASN A CA 1
ATOM 1621 C C . ASN A 1 197 ? -12.675 -1.963 10.201 1.00 87.50 197 ASN A C 1
ATOM 1623 O O . ASN A 1 197 ? -13.636 -1.281 9.847 1.00 87.50 197 ASN A O 1
ATOM 1627 N N . LEU A 1 198 ? -11.475 -1.425 10.429 1.00 91.50 198 LEU A N 1
ATOM 1628 C CA . LEU A 1 198 ? -11.173 0.001 10.325 1.00 91.50 198 LEU A CA 1
ATOM 1629 C C . LEU A 1 198 ? -10.510 0.377 9.004 1.00 91.50 198 LEU A C 1
ATOM 1631 O O . LEU A 1 198 ? -10.619 1.533 8.600 1.00 91.50 198 LEU A O 1
ATOM 1635 N N . VAL A 1 199 ? -9.851 -0.558 8.321 1.00 93.56 199 VAL A N 1
ATOM 1636 C CA . VAL A 1 199 ? -9.115 -0.297 7.076 1.00 93.56 199 VAL A CA 1
ATOM 1637 C C . VAL A 1 199 ? -9.648 -1.120 5.916 1.00 93.56 199 VAL A C 1
ATOM 1639 O O . VAL A 1 199 ? -10.316 -2.127 6.111 1.00 93.56 199 VAL A O 1
ATOM 1642 N N . ASP A 1 200 ? -9.367 -0.673 4.697 1.00 91.81 200 ASP A N 1
ATOM 1643 C CA . ASP A 1 200 ? -9.785 -1.374 3.485 1.00 91.81 200 ASP A CA 1
ATOM 1644 C C . ASP A 1 200 ? -8.853 -2.544 3.168 1.00 91.81 200 ASP A C 1
ATOM 1646 O O . ASP A 1 200 ? -9.313 -3.596 2.734 1.00 91.81 200 ASP A O 1
ATOM 1650 N N . TYR A 1 201 ? -7.548 -2.365 3.406 1.00 90.44 201 TYR A N 1
ATOM 1651 C CA . TYR A 1 201 ? -6.544 -3.406 3.205 1.00 90.44 201 TYR A CA 1
ATOM 1652 C C . TYR A 1 201 ? -5.469 -3.380 4.287 1.00 90.44 201 TYR A C 1
ATOM 1654 O O . TYR A 1 201 ? -4.983 -2.318 4.686 1.00 90.44 201 TYR A O 1
ATOM 1662 N N . ILE A 1 202 ? -5.047 -4.572 4.699 1.00 88.56 202 ILE A N 1
ATOM 1663 C CA . ILE A 1 202 ? -3.860 -4.784 5.521 1.00 88.56 202 ILE A CA 1
ATOM 1664 C C . ILE A 1 202 ? -2.735 -5.268 4.605 1.00 88.56 202 ILE A C 1
ATOM 1666 O O . ILE A 1 202 ? -2.907 -6.193 3.821 1.00 88.56 202 ILE A O 1
ATOM 1670 N N . ILE A 1 203 ? -1.581 -4.619 4.681 1.00 88.06 203 ILE A N 1
ATOM 1671 C CA . ILE A 1 203 ? -0.406 -4.881 3.868 1.00 88.06 203 ILE A CA 1
ATOM 1672 C C . ILE A 1 203 ? 0.690 -5.452 4.758 1.00 88.06 203 ILE A C 1
ATOM 1674 O O . ILE A 1 203 ? 1.219 -4.782 5.637 1.00 88.06 203 ILE A O 1
ATOM 1678 N N . ILE A 1 204 ? 1.051 -6.705 4.527 1.00 82.81 204 ILE A N 1
ATOM 1679 C CA . ILE A 1 204 ? 2.102 -7.364 5.296 1.00 82.81 204 ILE A CA 1
ATOM 1680 C C . ILE A 1 204 ? 3.396 -7.315 4.494 1.00 82.81 204 ILE A C 1
ATOM 1682 O O . ILE A 1 204 ? 3.434 -7.758 3.347 1.00 82.81 204 ILE A O 1
ATOM 1686 N N . LEU A 1 205 ? 4.447 -6.765 5.092 1.00 79.88 205 LEU A N 1
ATOM 1687 C CA . LEU A 1 205 ? 5.766 -6.650 4.488 1.00 79.88 205 LEU A CA 1
ATOM 1688 C C . LEU A 1 205 ? 6.691 -7.696 5.128 1.00 79.88 205 LEU A C 1
ATOM 1690 O O . LEU A 1 205 ? 7.044 -7.564 6.300 1.00 79.88 205 LEU A O 1
ATOM 1694 N N . PRO A 1 206 ? 7.076 -8.762 4.413 1.00 68.12 206 PRO A N 1
ATOM 1695 C CA . PRO A 1 206 ? 8.077 -9.689 4.925 1.00 68.12 206 PRO A CA 1
ATOM 1696 C C . PRO A 1 206 ? 9.469 -9.062 4.777 1.00 68.12 206 PRO A C 1
ATOM 1698 O O . PRO A 1 206 ? 9.807 -8.577 3.700 1.00 68.12 206 PRO A O 1
ATOM 1701 N N . PHE A 1 207 ? 10.265 -9.060 5.849 1.00 58.69 207 PHE A N 1
ATOM 1702 C CA . PHE A 1 207 ? 11.552 -8.348 5.867 1.00 58.69 207 PHE A CA 1
ATOM 1703 C C . PHE A 1 207 ? 12.797 -9.234 5.779 1.00 58.69 207 PHE A C 1
ATOM 1705 O O . PHE A 1 207 ? 13.877 -8.723 5.498 1.00 58.69 207 PHE A O 1
ATOM 1712 N N . ASP A 1 208 ? 12.679 -10.553 5.946 1.00 59.31 208 ASP A N 1
ATOM 1713 C CA . ASP A 1 208 ? 13.791 -11.478 5.709 1.00 59.31 208 ASP A CA 1
ATOM 1714 C C . ASP A 1 208 ? 13.318 -12.930 5.471 1.00 59.31 208 ASP A C 1
ATOM 1716 O O . ASP A 1 208 ? 12.160 -13.301 5.706 1.00 59.31 208 ASP A O 1
ATOM 1720 N N . ASP A 1 209 ? 14.233 -13.783 4.996 1.00 57.78 209 ASP A N 1
ATOM 1721 C CA . ASP A 1 209 ? 13.998 -15.223 4.793 1.00 57.78 209 ASP A CA 1
ATOM 1722 C C . ASP A 1 209 ? 13.502 -15.912 6.078 1.00 57.78 209 ASP A C 1
ATOM 1724 O O . ASP A 1 209 ? 12.706 -16.856 6.038 1.00 57.78 209 ASP A O 1
ATOM 1728 N N . LYS A 1 210 ? 13.937 -15.407 7.240 1.00 58.94 210 LYS A N 1
ATOM 1729 C CA . LYS A 1 210 ? 13.553 -15.909 8.562 1.00 58.94 210 LYS A CA 1
ATOM 1730 C C . LYS A 1 210 ? 12.087 -15.591 8.883 1.00 58.94 210 LYS A C 1
ATOM 1732 O O . LYS A 1 210 ? 11.370 -16.459 9.374 1.00 58.94 210 LYS A O 1
ATOM 1737 N N . SER A 1 211 ? 11.622 -14.396 8.534 1.00 58.78 211 SER A N 1
ATOM 1738 C CA . SER A 1 211 ? 10.235 -13.933 8.635 1.00 58.78 211 SER A CA 1
ATOM 1739 C C . SER A 1 211 ? 9.339 -14.713 7.702 1.00 58.78 211 SER A C 1
ATOM 1741 O O . SER A 1 211 ? 8.264 -15.132 8.111 1.00 58.78 211 SER A O 1
ATOM 1743 N N . THR A 1 212 ? 9.797 -14.986 6.480 1.00 58.88 212 THR A N 1
ATOM 1744 C CA . THR A 1 212 ? 9.038 -15.789 5.512 1.00 58.88 212 THR A CA 1
ATOM 1745 C C . THR A 1 212 ? 8.820 -17.214 6.019 1.00 58.88 212 THR A C 1
ATOM 1747 O O . THR A 1 212 ? 7.710 -17.740 5.931 1.00 58.88 212 THR A O 1
ATOM 1750 N N . LYS A 1 213 ? 9.855 -17.826 6.609 1.00 59.56 213 LYS A N 1
ATOM 1751 C CA . LYS A 1 213 ? 9.753 -19.157 7.215 1.00 59.56 213 LYS A CA 1
ATOM 1752 C C . LYS A 1 213 ? 8.835 -19.161 8.441 1.00 59.56 213 LYS A C 1
ATOM 1754 O O . LYS A 1 213 ? 7.935 -19.991 8.521 1.00 59.56 213 LYS A O 1
ATOM 1759 N N . ASN A 1 214 ? 8.994 -18.192 9.342 1.00 57.41 214 ASN A N 1
ATOM 1760 C CA . ASN A 1 214 ? 8.139 -18.070 10.524 1.00 57.41 214 ASN A CA 1
ATOM 1761 C C . ASN A 1 214 ? 6.678 -17.775 10.145 1.00 57.41 214 ASN A C 1
ATOM 1763 O O . ASN A 1 214 ? 5.769 -18.307 10.771 1.00 57.41 214 ASN A O 1
ATOM 1767 N N . PHE A 1 215 ? 6.430 -16.995 9.089 1.00 57.28 215 PHE A N 1
ATOM 1768 C CA . PHE A 1 215 ? 5.080 -16.693 8.611 1.00 57.28 215 PHE A CA 1
ATOM 1769 C C . PHE A 1 215 ? 4.304 -17.957 8.216 1.00 57.28 215 PHE A C 1
ATOM 1771 O O . PHE A 1 215 ? 3.125 -18.071 8.542 1.00 57.28 215 PHE A O 1
ATOM 1778 N N . GLN A 1 216 ? 4.972 -18.931 7.585 1.00 56.50 216 GLN A N 1
ATOM 1779 C CA . GLN A 1 216 ? 4.385 -20.234 7.240 1.00 56.50 216 GLN A CA 1
ATOM 1780 C C . GLN A 1 216 ? 4.090 -21.104 8.473 1.00 56.50 216 GLN A C 1
ATOM 1782 O O . GLN A 1 216 ? 3.193 -21.948 8.445 1.00 56.50 216 GLN A O 1
ATOM 1787 N N . GLU A 1 217 ? 4.850 -20.925 9.554 1.00 51.09 217 GLU A N 1
ATOM 1788 C CA . GLU A 1 217 ? 4.729 -21.716 10.782 1.00 51.09 217 GLU A CA 1
ATOM 1789 C C . GLU A 1 217 ? 3.641 -21.186 11.729 1.00 51.09 217 GLU A C 1
ATOM 1791 O O . GLU A 1 217 ? 3.096 -21.949 12.536 1.00 51.09 217 GLU A O 1
ATOM 1796 N N . ILE A 1 218 ? 3.266 -19.907 11.618 1.00 55.22 218 ILE A N 1
ATOM 1797 C CA . ILE A 1 218 ? 2.197 -19.324 12.427 1.00 55.22 218 ILE A CA 1
ATOM 1798 C C . ILE A 1 218 ? 0.835 -19.826 11.905 1.00 55.22 218 ILE A C 1
ATOM 1800 O O . ILE A 1 218 ? 0.237 -19.287 10.984 1.00 55.22 218 ILE A O 1
ATOM 1804 N N . LYS A 1 219 ? 0.331 -20.904 12.513 1.00 48.72 219 LYS A N 1
ATOM 1805 C CA . LYS A 1 219 ? -0.863 -21.660 12.086 1.00 48.72 219 LYS A CA 1
ATOM 1806 C C . LYS A 1 219 ? -2.283 -21.143 12.440 1.00 48.72 219 LYS A C 1
ATOM 1808 O O . LYS A 1 219 ? -3.217 -21.891 12.143 1.00 48.72 219 LYS A O 1
ATOM 1813 N N . PRO A 1 220 ? -2.570 -19.947 13.001 1.00 48.69 220 PRO A N 1
ATOM 1814 C CA . PRO A 1 220 ? -3.950 -19.499 13.151 1.00 48.69 220 PRO A CA 1
ATOM 1815 C C . PRO A 1 220 ? -4.511 -18.781 11.912 1.00 48.69 220 PRO A C 1
ATOM 1817 O O . PRO A 1 220 ? -5.696 -18.482 11.915 1.00 48.69 220 PRO A O 1
ATOM 1820 N N . TRP A 1 221 ? -3.762 -18.530 10.829 1.00 49.97 221 TRP A N 1
ATOM 1821 C CA . TRP A 1 221 ? -4.327 -17.803 9.672 1.00 49.97 221 TRP A CA 1
ATOM 1822 C C . TRP A 1 221 ? -5.545 -18.509 9.052 1.00 49.97 221 TRP A C 1
ATOM 1824 O O . TRP A 1 221 ? -6.530 -17.862 8.701 1.00 49.97 221 TRP A O 1
ATOM 1834 N N . ASN A 1 222 ? -5.549 -19.846 9.051 1.00 43.12 222 ASN A N 1
ATOM 1835 C CA . ASN A 1 222 ? -6.692 -20.655 8.616 1.00 43.12 222 ASN A CA 1
ATOM 1836 C C . ASN A 1 222 ? -7.961 -20.457 9.474 1.00 43.12 222 ASN A C 1
ATOM 1838 O O . ASN A 1 222 ? -9.065 -20.709 8.992 1.00 43.12 222 ASN A O 1
ATOM 1842 N N . SER A 1 223 ? -7.851 -19.992 10.726 1.00 44.88 223 SER A N 1
ATOM 1843 C CA . SER A 1 223 ? -9.020 -19.774 11.591 1.00 44.88 223 SER A CA 1
ATOM 1844 C C . SER A 1 223 ? -9.766 -18.468 11.277 1.00 44.88 223 SER A C 1
ATOM 1846 O O . SER A 1 223 ? -10.988 -18.423 11.456 1.00 44.88 223 SER A O 1
ATOM 1848 N N . LEU A 1 224 ? -9.089 -17.459 10.707 1.00 45.31 224 LEU A N 1
ATOM 1849 C CA . LEU A 1 224 ? -9.713 -16.213 10.226 1.00 45.31 224 LEU A CA 1
ATOM 1850 C C . LEU A 1 224 ? -10.634 -16.447 9.018 1.00 45.31 224 LEU A C 1
ATOM 1852 O O . LEU A 1 224 ? -11.645 -15.760 8.868 1.00 45.31 224 LEU A O 1
ATOM 1856 N N . TYR A 1 225 ? -10.340 -17.467 8.207 1.00 43.28 225 TYR A N 1
ATOM 1857 C CA . TYR A 1 225 ? -11.201 -17.894 7.100 1.00 43.28 225 TYR A CA 1
ATOM 1858 C C . TYR A 1 225 ? -12.472 -18.608 7.570 1.00 43.28 225 TYR A C 1
ATOM 1860 O O . TYR A 1 225 ? -13.512 -18.512 6.926 1.00 43.28 225 TYR A O 1
ATOM 1868 N N . SER A 1 226 ? -12.411 -19.321 8.698 1.00 41.19 226 SER A N 1
ATOM 1869 C CA . SER A 1 226 ? -13.521 -20.173 9.151 1.00 41.19 226 SER A CA 1
ATOM 1870 C C . SER A 1 226 ? -14.672 -19.419 9.825 1.00 41.19 226 SER A C 1
ATOM 1872 O O . SER A 1 226 ? -15.763 -19.967 9.960 1.00 41.19 226 SER A O 1
ATOM 1874 N N . THR A 1 227 ? -14.455 -18.168 10.245 1.00 38.88 227 THR A N 1
ATOM 1875 C CA . THR A 1 227 ? -15.422 -17.417 11.066 1.00 38.88 227 THR A CA 1
ATOM 1876 C C . THR A 1 227 ? -15.932 -16.128 10.425 1.00 38.88 227 THR A C 1
ATOM 1878 O O . THR A 1 227 ? -16.715 -15.418 11.053 1.00 38.88 227 THR A O 1
ATOM 1881 N N . SER A 1 228 ? -15.523 -15.787 9.196 1.00 36.91 228 SER A N 1
ATOM 1882 C CA . SER A 1 228 ? -15.595 -14.387 8.780 1.00 36.91 228 SER A CA 1
ATOM 1883 C C . SER A 1 228 ? -15.836 -14.170 7.273 1.00 36.91 228 SER A C 1
ATOM 1885 O O . SER A 1 228 ? -15.112 -14.677 6.424 1.00 36.91 228 SER A O 1
ATOM 1887 N N . GLN A 1 229 ? -16.880 -13.399 6.938 1.00 38.91 229 GLN A N 1
ATOM 1888 C CA . GLN A 1 229 ? -17.221 -12.914 5.585 1.00 38.91 229 GLN A CA 1
ATOM 1889 C C . GLN A 1 229 ? -16.291 -11.764 5.118 1.00 38.91 229 GLN A C 1
ATOM 1891 O O . GLN A 1 229 ? -16.731 -10.872 4.391 1.00 38.91 229 GLN A O 1
ATOM 1896 N N . TYR A 1 230 ? -15.034 -11.706 5.573 1.00 44.53 230 TYR A N 1
ATOM 1897 C CA . TYR A 1 230 ? -14.196 -10.509 5.425 1.00 44.53 230 TYR A CA 1
ATOM 1898 C C . TYR A 1 230 ? -13.140 -10.625 4.317 1.00 44.53 230 TYR A C 1
ATOM 1900 O O . TYR A 1 230 ? -12.487 -11.653 4.150 1.00 44.53 230 TYR A O 1
ATOM 1908 N N . ASN A 1 231 ? -12.934 -9.520 3.592 1.00 41.91 231 ASN A N 1
ATOM 1909 C CA . ASN A 1 231 ? -11.904 -9.360 2.560 1.00 41.91 231 ASN A CA 1
ATOM 1910 C C . ASN A 1 231 ? -10.537 -9.064 3.197 1.00 41.91 231 ASN A C 1
ATOM 1912 O O . ASN A 1 231 ? -10.021 -7.951 3.100 1.00 41.91 231 ASN A O 1
ATOM 1916 N N . LEU A 1 232 ? -9.942 -10.047 3.868 1.00 40.66 232 LEU A N 1
ATOM 1917 C CA . LEU A 1 232 ? -8.573 -9.911 4.352 1.00 40.66 232 LEU A CA 1
ATOM 1918 C C . LEU A 1 232 ? -7.599 -9.988 3.171 1.00 40.66 232 LEU A C 1
ATOM 1920 O O . LEU A 1 232 ? -7.592 -10.939 2.389 1.00 40.66 232 LEU A O 1
ATOM 1924 N N . THR A 1 233 ? -6.765 -8.960 3.041 1.00 41.47 233 THR A N 1
ATOM 1925 C CA . THR A 1 233 ? -5.662 -8.956 2.082 1.00 41.47 233 THR A CA 1
ATOM 1926 C C . THR A 1 233 ? -4.374 -9.201 2.827 1.00 41.47 233 THR A C 1
ATOM 1928 O O . THR A 1 233 ? -4.152 -8.659 3.900 1.00 41.47 233 THR A O 1
ATOM 1931 N N . TYR A 1 234 ? -3.541 -10.054 2.261 1.00 47.62 234 TYR A N 1
ATOM 1932 C CA . TYR A 1 234 ? -2.257 -10.420 2.815 1.00 47.62 234 TYR A CA 1
ATOM 1933 C C . TYR A 1 234 ? -1.271 -10.475 1.664 1.00 47.62 234 TYR A C 1
ATOM 1935 O O . TYR A 1 234 ? -1.646 -10.738 0.520 1.00 47.62 234 TYR A O 1
ATOM 1943 N N . PHE A 1 235 ? -0.007 -10.228 1.962 1.00 43.09 235 PHE A N 1
ATOM 1944 C CA . PHE A 1 235 ? 1.003 -10.036 0.943 1.00 43.09 235 PHE A CA 1
ATOM 1945 C C . PHE A 1 235 ? 2.261 -10.800 1.335 1.00 43.09 235 PHE A C 1
ATOM 1947 O O . PHE A 1 235 ? 2.679 -10.788 2.487 1.00 43.09 235 PHE A O 1
ATOM 1954 N N . SER A 1 236 ? 2.836 -11.507 0.367 1.00 34.28 236 SER A N 1
ATOM 1955 C CA . SER A 1 236 ? 4.130 -12.175 0.484 1.00 34.28 236 SER A CA 1
ATOM 1956 C C . SER A 1 236 ? 4.993 -11.686 -0.669 1.00 34.28 236 SER A C 1
ATOM 1958 O O . SER A 1 236 ? 4.549 -11.686 -1.821 1.00 34.28 236 SER A O 1
ATOM 1960 N N . MET A 1 237 ? 6.205 -11.258 -0.334 1.00 39.50 237 MET A N 1
ATOM 1961 C CA . MET A 1 237 ? 7.225 -10.826 -1.277 1.00 39.50 237 MET A CA 1
ATOM 1962 C C . MET A 1 237 ? 7.870 -12.053 -1.936 1.00 39.50 237 MET A C 1
ATOM 1964 O O . MET A 1 237 ? 7.941 -13.133 -1.337 1.00 39.50 237 MET A O 1
ATOM 1968 N N . VAL A 1 238 ? 8.272 -11.874 -3.191 1.00 33.81 238 VAL A N 1
ATOM 1969 C CA . VAL A 1 238 ? 9.320 -12.641 -3.877 1.00 33.81 238 VAL A CA 1
ATOM 1970 C C . VAL A 1 238 ? 10.428 -11.645 -4.161 1.00 33.81 238 VAL A C 1
ATOM 1972 O O . VAL A 1 238 ? 10.057 -10.504 -4.523 1.00 33.81 238 VAL A O 1
#

Foldseek 3Di:
DVCCVVLVFQAAEDEPQVPQQLCCPVVCDGRNPLVVRQCVQCVPVPPPPDDDDDPDPVVVPPPVNRRAYEYEDDLCQCPDPVVRGDAPVSDDLVSHAEYEYAPPRPNVPDPPQQSYAYAHEDELVCLVCVVVCVVVCPPPRHQAYEYEYADDDPCVLVSLQVSLVVVDVRHAYEYEYEDDLDPPCVVCVVVVVSVQVSGPAYEYDYDDPSSVVSVVVPPCSVVCVVPDPGNYHYYDYD

Sequence (238 aa):
VCFVKLEGLFGITLSWLDIDDIYGLCGKGSYPILNTISNLLDFNSNKQSSEKNFNNINDLKEKSSKKQIFCSISSNTETYYGLIRFTLDKIKVDLCNYLLIDYNNSLLSTSTYNQFKILLTISLNDFFIIDQLIYNFRIKQIYGFNIYLKKFSNDIIEQIHIIRSKLSNKYLLTISFEIETNNSFLYEYSNLIQLNNLVDYIIILPFDDKSTKNFQEIKPWNSLYSTSQYNLTYFSMV

Secondary structure (DSSP, 8-state):
-HHHHHTT--EEEE--GGGS-TT-TTSS-S-HHHHHHHHHHHTTSSS--SS-----TTGGG----PPEEEEEE-TTTTTS-SS----GGGS-GGG-SEEEEETT-GGGG-GGGGGSEEEEEEEGGGGGGHHHHHHHT--TTEEEEEEEESS--TTHHHHHHHHHHHH-TTSEEEEEEEPPSSGGGGGGHHHHHHHHHH-SEEEEE--SHHHHHHHHH-TTHHHHHHS-----------

pLDDT: mean 72.24, std 17.49, range [33.81, 95.06]

Radius of gyration: 19.05 Å; chains: 1; bounding box: 52×49×45 Å